Protein AF-0000000082239420 (afdb_homodimer)

Solvent-accessible surface area (backbone atoms only — not comparable to full-atom values): 17327 Å² total; per-residue (Å²): 134,81,78,74,75,67,73,72,78,73,78,58,37,85,68,44,79,86,39,65,66,43,40,52,54,49,52,52,47,51,50,32,26,59,77,47,72,44,52,56,64,84,65,90,82,62,58,52,59,58,80,50,41,54,48,85,70,51,74,72,85,44,94,89,40,53,57,69,58,45,49,51,50,54,52,48,51,46,43,50,50,46,20,69,75,68,69,50,48,61,40,85,72,43,85,72,51,38,27,33,30,72,40,66,36,38,38,34,21,36,34,30,31,29,26,37,64,74,44,96,73,58,55,77,42,55,30,32,36,34,37,35,41,40,90,92,45,76,47,71,81,44,77,43,72,53,73,80,80,124,135,83,76,75,74,66,74,73,78,73,79,58,37,84,66,43,80,86,39,66,66,44,42,52,53,48,51,51,47,50,49,32,27,59,76,48,72,43,50,55,65,85,64,90,81,63,56,50,60,57,81,50,41,53,48,86,70,50,74,70,86,44,95,89,40,53,57,70,57,45,50,50,51,53,52,49,51,46,42,52,50,47,23,68,74,69,69,50,47,60,41,87,70,43,85,72,50,39,28,33,31,70,40,63,36,38,38,34,22,36,34,30,32,29,25,39,64,74,43,96,73,58,54,75,43,55,30,33,36,36,37,34,42,39,90,95,46,74,46,71,80,45,78,42,72,52,75,79,82,124

Organism: NCBI:txid1240361

Radius of gyration: 22.53 Å; Cα contacts (8 Å, |Δi|>4): 496; chains: 2; bounding box: 54×57×60 Å

Nearest PDB structures (foldseek):
  3sva-assembly1_A  TM=5.687E-01  e=3.279E-01  Homo sapiens
  3qrd-assembly3_A-2  TM=4.077E-01  e=9.422E-02  Homo sapiens
  1tij-assembly1_B  TM=3.815E-01  e=1.811E-01  Homo sapiens
  3sva-assembly1_A  TM=5.658E-01  e=3.154E-01  Homo sapiens
  3qrd-assembly3_A-2  TM=4.083E-01  e=8.997E-02  Homo sapiens

Secondary structure (DSSP, 8-state):
-----------PBPP-TTSHHHHHHHHHHHHHHHHTTTS----TT--B--SEEEGGG---S-SSS-HHHHHHHHHHHHHHHHHHHH---EEEEEEEEEEEEEEEEEEEEEEEEEEETTSSS--EEEEEEEEEEETTEEEEEEEEEPP---/-----------PBPP-TTSHHHHHHHHHHHHHHHHTTTS----TT--B--SEEEGGG---S-SSS-HHHHHHHHHHHHHHHHHHHH---EEEEEEEEEEEEEEEEEEEEEEEEEEETTSSS--EEEEEEEEEEETTEEEEEEEEEPP---

pLDDT: mean 88.12, std 14.59, range [26.36, 98.62]

InterPro domains:
  IPR000010 Cystatin domain [cd00042] (61-130)
  IPR006525 Cystatin-related, plant [TIGR01638] (63-135)

Structure (mmCIF, N/CA/C/O backbone):
data_AF-0000000082239420-model_v1
#
loop_
_entity.id
_entity.type
_entity.pdbx_description
1 polymer 'Cystatin-related plant'
#
loop_
_atom_site.group_PDB
_atom_site.id
_atom_site.type_symbol
_atom_site.label_atom_id
_atom_site.label_alt_id
_atom_site.label_comp_id
_atom_site.label_asym_id
_atom_site.label_entity_id
_atom_site.label_seq_id
_atom_site.pdbx_PDB_ins_code
_atom_site.Cartn_x
_atom_site.Cartn_y
_atom_site.Cartn_z
_atom_site.occupancy
_atom_site.B_iso_or_equiv
_atom_site.auth_seq_id
_atom_site.auth_comp_id
_atom_site.auth_asym_id
_atom_site.auth_atom_id
_atom_site.pdbx_PDB_model_num
ATOM 1 N N . PRO A 1 1 ? -6.93 -29.375 -29.344 1 26.36 1 PRO A N 1
ATOM 2 C CA . PRO A 1 1 ? -7.379 -28.078 -28.844 1 26.36 1 PRO A CA 1
ATOM 3 C C . PRO A 1 1 ? -7.656 -28.078 -27.344 1 26.36 1 PRO A C 1
ATOM 5 O O . PRO A 1 1 ? -8.562 -28.766 -26.875 1 26.36 1 PRO A O 1
ATOM 8 N N . ASP A 1 2 ? -6.836 -28.547 -26.391 1 30.27 2 ASP A N 1
ATOM 9 C CA . ASP A 1 2 ? -6.949 -29.047 -25.031 1 30.27 2 ASP A CA 1
ATOM 10 C C . ASP A 1 2 ? -7.539 -27.984 -24.094 1 30.27 2 ASP A C 1
ATOM 12 O O . ASP A 1 2 ? -7.027 -26.859 -24.016 1 30.27 2 ASP A O 1
ATOM 16 N N . SER A 1 3 ? -8.875 -27.922 -23.859 1 31.95 3 SER A N 1
ATOM 17 C CA . SER A 1 3 ? -9.781 -27.094 -23.078 1 31.95 3 SER A CA 1
ATOM 18 C C . SER A 1 3 ? -9.195 -26.781 -21.703 1 31.95 3 SER A C 1
ATOM 20 O O . SER A 1 3 ? -9.07 -27.672 -20.859 1 31.95 3 SER A O 1
ATOM 22 N N . GLU A 1 4 ? -8.172 -26.094 -21.531 1 38.47 4 GLU A N 1
ATOM 23 C CA . GLU A 1 4 ? -7.48 -25.844 -20.266 1 38.47 4 GLU A CA 1
ATOM 24 C C . GLU A 1 4 ? -8.477 -25.547 -19.141 1 38.47 4 GLU A C 1
ATOM 26 O O . GLU A 1 4 ? -9.266 -24.609 -19.25 1 38.47 4 GLU A O 1
ATOM 31 N N . LEU A 1 5 ? -9.062 -26.594 -18.469 1 37.38 5 LEU A N 1
ATOM 32 C CA . LEU A 1 5 ? -10.039 -26.609 -17.375 1 37.38 5 LEU A CA 1
ATOM 33 C C . LEU A 1 5 ? -9.891 -25.391 -16.484 1 37.38 5 LEU A C 1
ATOM 35 O O . LEU A 1 5 ? -8.781 -25.047 -16.078 1 37.38 5 LEU A O 1
ATOM 39 N N . LYS A 1 6 ? -10.531 -24.375 -16.75 1 45.31 6 LYS A N 1
ATOM 40 C CA . LYS A 1 6 ? -10.766 -23.219 -15.891 1 45.31 6 LYS A CA 1
ATOM 41 C C . LYS A 1 6 ? -10.797 -23.625 -14.414 1 45.31 6 LYS A C 1
ATOM 43 O O . LYS A 1 6 ? -11.5 -24.562 -14.047 1 45.31 6 LYS A O 1
ATOM 48 N N . PRO A 1 7 ? -9.781 -23.516 -13.602 1 44.56 7 PRO A N 1
ATOM 49 C CA . PRO A 1 7 ? -9.859 -24.094 -12.25 1 44.56 7 PRO A CA 1
ATOM 50 C C . PRO A 1 7 ? -11.258 -23.969 -11.648 1 44.56 7 PRO A C 1
ATOM 52 O O . PRO A 1 7 ? -11.953 -22.969 -11.891 1 44.56 7 PRO A O 1
ATOM 55 N N . GLU A 1 8 ? -11.992 -24.984 -11.484 1 48.12 8 GLU A N 1
ATOM 56 C CA . GLU A 1 8 ? -13.25 -25.188 -10.781 1 48.12 8 GLU A CA 1
ATOM 57 C C . GLU A 1 8 ? -13.391 -24.219 -9.609 1 48.12 8 GLU A C 1
ATOM 59 O O . GLU A 1 8 ? -12.422 -23.953 -8.898 1 48.12 8 GLU A O 1
ATOM 64 N N . ASN A 1 9 ? -14.234 -23.156 -9.742 1 57.19 9 ASN A N 1
ATOM 65 C CA . ASN A 1 9 ? -14.734 -22.312 -8.664 1 57.19 9 ASN A CA 1
ATOM 66 C C . ASN A 1 9 ? -14.836 -23.078 -7.348 1 57.19 9 ASN A C 1
ATOM 68 O O . ASN A 1 9 ? -15.695 -23.938 -7.199 1 57.19 9 ASN A O 1
ATOM 72 N N . ARG A 1 10 ? -13.734 -23.359 -6.742 1 67.75 10 ARG A N 1
ATOM 73 C CA . ARG A 1 10 ? -13.789 -24 -5.434 1 67.75 10 ARG A CA 1
ATOM 74 C C . ARG A 1 10 ? -14.688 -23.219 -4.48 1 67.75 10 ARG A C 1
ATOM 76 O O . ARG A 1 10 ? -14.625 -21.984 -4.434 1 67.75 10 ARG A O 1
ATOM 83 N N . ILE A 1 11 ? -15.664 -23.828 -4.109 1 78.88 11 ILE A N 1
ATOM 84 C CA . ILE A 1 11 ? -16.531 -23.234 -3.096 1 78.88 11 ILE A CA 1
ATOM 85 C C . ILE A 1 11 ? -15.852 -23.312 -1.729 1 78.88 11 ILE A C 1
ATOM 87 O O . ILE A 1 11 ? -15.656 -24.391 -1.186 1 78.88 11 ILE A O 1
ATOM 91 N N . LEU A 1 12 ? -15.391 -22.203 -1.246 1 87.75 12 LEU A N 1
ATOM 92 C CA . LEU A 1 12 ? -14.734 -22.141 0.056 1 87.75 12 LEU A CA 1
ATOM 93 C C . LEU A 1 12 ? -15.75 -21.844 1.158 1 87.75 12 LEU A C 1
ATOM 95 O O . LEU A 1 12 ? -16.703 -21.094 0.947 1 87.75 12 LEU A O 1
ATOM 99 N N . ARG A 1 13 ? -15.555 -22.438 2.301 1 90.44 13 ARG A N 1
ATOM 100 C CA . ARG A 1 13 ? -16.406 -22.25 3.463 1 90.44 13 ARG A CA 1
ATOM 101 C C . ARG A 1 13 ? -15.898 -21.109 4.34 1 90.44 13 ARG A C 1
ATOM 103 O O . ARG A 1 13 ? -14.695 -20.828 4.367 1 90.44 13 ARG A O 1
ATOM 110 N N . ARG A 1 14 ? -16.875 -20.469 4.961 1 90.12 14 ARG A N 1
ATOM 111 C CA . ARG A 1 14 ? -16.484 -19.5 5.984 1 90.12 14 ARG A CA 1
ATOM 112 C C . ARG A 1 14 ? -15.859 -20.203 7.188 1 90.12 14 ARG A C 1
ATOM 114 O O . ARG A 1 14 ? -16.344 -21.25 7.621 1 90.12 14 ARG A O 1
ATOM 121 N N . GLY A 1 15 ? -14.789 -19.656 7.648 1 86.56 15 GLY A N 1
ATOM 122 C CA . GLY A 1 15 ? -14.086 -20.266 8.766 1 86.56 15 GLY A CA 1
ATOM 123 C C . GLY A 1 15 ? -14.688 -19.922 10.117 1 86.56 15 GLY A C 1
ATOM 124 O O . GLY A 1 15 ? -15.297 -18.859 10.273 1 86.56 15 GLY A O 1
ATOM 125 N N . ASN A 1 16 ? -14.562 -20.906 11 1 89.25 16 ASN A N 1
ATOM 126 C CA . ASN A 1 16 ? -14.883 -20.766 12.422 1 89.25 16 ASN A CA 1
ATOM 127 C C . ASN A 1 16 ? -13.812 -21.422 13.297 1 89.25 16 ASN A C 1
ATOM 129 O O . ASN A 1 16 ? -13.516 -22.609 13.141 1 89.25 16 ASN A O 1
ATOM 133 N N . TRP A 1 17 ? -13.32 -20.547 14.188 1 88.69 17 TRP A N 1
ATOM 134 C CA . TRP A 1 17 ? -12.203 -21.047 14.984 1 88.69 17 TRP A CA 1
ATOM 135 C C . TRP A 1 17 ? -12.641 -22.188 15.891 1 88.69 17 TRP A C 1
ATOM 137 O O . TRP A 1 17 ? -11.812 -22.969 16.375 1 88.69 17 TRP A O 1
ATOM 147 N N . ASP A 1 18 ? -13.922 -22.297 16.109 1 93.06 18 ASP A N 1
ATOM 148 C CA . ASP A 1 18 ? -14.43 -23.422 16.891 1 93.06 18 ASP A CA 1
ATOM 149 C C . ASP A 1 18 ? -14.383 -24.719 16.078 1 93.06 18 ASP A C 1
ATOM 151 O O . ASP A 1 18 ? -14.5 -25.812 16.641 1 93.06 18 ASP A O 1
ATOM 155 N N . ASP A 1 19 ? -14.32 -24.703 14.828 1 93.94 19 ASP A N 1
ATOM 156 C CA . ASP A 1 19 ? -14.133 -25.844 13.93 1 93.94 19 ASP A CA 1
ATOM 157 C C . ASP A 1 19 ? -12.664 -26.25 13.867 1 93.94 19 ASP A C 1
ATOM 159 O O . ASP A 1 19 ? -11.836 -25.516 13.328 1 93.94 19 ASP A O 1
ATOM 163 N N . PRO A 1 20 ? -12.359 -27.453 14.383 1 94.5 20 PRO A N 1
ATOM 164 C CA . PRO A 1 20 ? -10.953 -27.859 14.445 1 94.5 20 PRO A CA 1
ATOM 165 C C . PRO A 1 20 ? -10.305 -27.953 13.062 1 94.5 20 PRO A C 1
ATOM 167 O O . PRO A 1 20 ? -9.102 -27.719 12.93 1 94.5 20 PRO A O 1
ATOM 170 N N . GLU A 1 21 ? -11.047 -28.25 12.109 1 95.44 21 GLU A N 1
ATOM 171 C CA . GLU A 1 21 ? -10.492 -28.359 10.758 1 95.44 21 GLU A CA 1
ATOM 172 C C . GLU A 1 21 ? -10.148 -26.969 10.211 1 95.44 21 GLU A C 1
ATOM 174 O O . GLU A 1 21 ? -9.125 -26.797 9.547 1 95.44 21 GLU A O 1
ATOM 179 N N . TYR A 1 22 ? -10.945 -26.047 10.414 1 94.94 22 TYR A N 1
ATOM 180 C CA . TYR A 1 22 ? -10.617 -24.672 10.023 1 94.94 22 TYR A CA 1
ATOM 181 C C . TYR A 1 22 ? -9.359 -24.188 10.734 1 94.94 22 TYR A C 1
ATOM 183 O O . TYR A 1 22 ? -8.453 -23.641 10.094 1 94.94 22 TYR A O 1
ATOM 191 N N . ALA A 1 23 ? -9.328 -24.438 12 1 93.75 23 ALA A N 1
ATOM 192 C CA . ALA A 1 23 ? -8.18 -24 12.781 1 93.75 23 ALA A CA 1
ATOM 193 C C . ALA A 1 23 ? -6.887 -24.609 12.25 1 93.75 23 ALA A C 1
ATOM 195 O O . ALA A 1 23 ? -5.871 -23.922 12.117 1 93.75 23 ALA A O 1
ATOM 196 N N . ARG A 1 24 ? -6.977 -25.828 11.984 1 96.19 24 ARG A N 1
ATOM 197 C CA . ARG A 1 24 ? -5.812 -26.547 11.477 1 96.19 24 ARG A CA 1
ATOM 198 C C . ARG A 1 24 ? -5.359 -25.969 10.141 1 96.19 24 ARG A C 1
ATOM 200 O O . ARG A 1 24 ? -4.176 -25.672 9.953 1 96.19 24 ARG A O 1
ATOM 207 N N . GLN A 1 25 ? -6.254 -25.812 9.156 1 95.62 25 GLN A N 1
ATOM 208 C CA . GLN A 1 25 ? -5.91 -25.297 7.84 1 95.62 25 GLN A CA 1
ATOM 209 C C . GLN A 1 25 ? -5.414 -23.859 7.93 1 95.62 25 GLN A C 1
ATOM 211 O O . GLN A 1 25 ? -4.492 -23.469 7.211 1 95.62 25 GLN A O 1
ATOM 216 N N . ARG A 1 26 ? -5.984 -23.125 8.789 1 94.06 26 ARG A N 1
ATOM 217 C CA . ARG A 1 26 ? -5.594 -21.734 8.977 1 94.06 26 ARG A CA 1
ATOM 218 C C . ARG A 1 26 ? -4.164 -21.625 9.5 1 94.06 26 ARG A C 1
ATOM 220 O O . ARG A 1 26 ? -3.387 -20.797 9.031 1 94.06 26 ARG A O 1
ATOM 227 N N . MET A 1 27 ? -3.861 -22.469 10.414 1 93.5 27 MET A N 1
ATOM 228 C CA . MET A 1 27 ? -2.504 -22.469 10.953 1 93.5 27 MET A CA 1
ATOM 229 C C . MET A 1 27 ? -1.489 -22.812 9.867 1 93.5 27 MET A C 1
ATOM 231 O O . MET A 1 27 ? -0.43 -22.188 9.781 1 93.5 27 MET A O 1
ATOM 235 N N . ILE A 1 28 ? -1.793 -23.75 9.094 1 95.81 28 ILE A N 1
ATOM 236 C CA . ILE A 1 28 ? -0.917 -24.156 8 1 95.81 28 ILE A CA 1
ATOM 237 C C . ILE A 1 28 ? -0.753 -23 7.016 1 95.81 28 ILE A C 1
ATOM 239 O O . ILE A 1 28 ? 0.366 -22.672 6.613 1 95.81 28 ILE A O 1
ATOM 243 N N . PHE A 1 29 ? -1.854 -22.422 6.691 1 95.25 29 PHE A N 1
ATOM 244 C CA . PHE A 1 29 ? -1.829 -21.266 5.809 1 95.25 29 PHE A CA 1
ATOM 245 C C . PHE A 1 29 ? -0.935 -20.172 6.379 1 95.25 29 PHE A C 1
ATOM 247 O O . PHE A 1 29 ? -0.064 -19.641 5.68 1 95.25 29 PHE A O 1
ATOM 254 N N . GLU A 1 30 ? -1.178 -19.859 7.625 1 90.12 30 GLU A N 1
ATOM 255 C CA . GLU A 1 30 ? -0.438 -18.766 8.242 1 90.12 30 GLU A CA 1
ATOM 256 C C . GLU A 1 30 ? 1.06 -19.062 8.273 1 90.12 30 GLU A C 1
ATOM 258 O O . GLU A 1 30 ? 1.875 -18.172 8.016 1 90.12 30 GLU A O 1
ATOM 263 N N . GLU A 1 31 ? 1.385 -20.219 8.516 1 92.31 31 GLU A N 1
ATOM 264 C CA . GLU A 1 31 ? 2.793 -20.609 8.547 1 92.31 31 GLU A CA 1
ATOM 265 C C . GLU A 1 31 ? 3.424 -20.5 7.164 1 92.31 31 GLU A C 1
ATOM 267 O O . GLU A 1 31 ? 4.5 -19.906 7.012 1 92.31 31 GLU A O 1
ATOM 272 N N . GLN A 1 32 ? 2.775 -21.062 6.176 1 94.56 32 GLN A N 1
ATOM 273 C CA . GLN A 1 32 ? 3.291 -21.016 4.812 1 94.56 32 GLN A CA 1
ATOM 274 C C . GLN A 1 32 ? 3.398 -19.562 4.324 1 94.56 32 GLN A C 1
ATOM 276 O O . GLN A 1 32 ? 4.41 -19.188 3.734 1 94.56 32 GLN A O 1
ATOM 281 N N . PHE A 1 33 ? 2.379 -18.828 4.586 1 92.31 33 PHE A N 1
ATOM 282 C CA . PHE A 1 33 ? 2.322 -17.438 4.141 1 92.31 33 PHE A CA 1
ATOM 283 C C . PHE A 1 33 ? 3.428 -16.625 4.789 1 92.31 33 PHE A C 1
ATOM 285 O O . PHE A 1 33 ? 4.145 -15.883 4.109 1 92.31 33 PHE A O 1
ATOM 292 N N . LYS A 1 34 ? 3.574 -16.781 6.062 1 84.5 34 LYS A N 1
ATOM 293 C CA . LYS A 1 34 ? 4.594 -16.047 6.809 1 84.5 34 LYS A CA 1
ATOM 294 C C . LYS A 1 34 ? 5.996 -16.469 6.383 1 84.5 34 LYS A C 1
ATOM 296 O O . LYS A 1 34 ? 6.832 -15.617 6.062 1 84.5 34 LYS A O 1
ATOM 301 N N . ASN A 1 35 ? 6.273 -17.703 6.277 1 89.69 35 ASN A N 1
ATOM 302 C CA . ASN A 1 35 ? 7.609 -18.219 5.996 1 89.69 35 ASN A CA 1
ATOM 303 C C . ASN A 1 35 ? 8.055 -17.859 4.578 1 89.69 35 ASN A C 1
ATOM 305 O O . ASN A 1 35 ? 9.25 -17.672 4.324 1 89.69 35 ASN A O 1
ATOM 309 N N . SER A 1 36 ? 7.105 -17.734 3.713 1 91.62 36 SER A N 1
ATOM 310 C CA . SER A 1 36 ? 7.449 -17.438 2.326 1 91.62 36 SER A CA 1
ATOM 311 C C . SER A 1 36 ? 7.293 -15.953 2.029 1 91.62 36 SER A C 1
ATOM 313 O O . SER A 1 36 ? 7.438 -15.523 0.881 1 91.62 36 SER A O 1
ATOM 315 N N . GLU A 1 37 ? 6.871 -15.242 3.033 1 87.81 37 GLU A N 1
ATOM 316 C CA . GLU A 1 37 ? 6.602 -13.812 2.904 1 87.81 37 GLU A CA 1
ATOM 317 C C . GLU A 1 37 ? 5.484 -13.547 1.897 1 87.81 37 GLU A C 1
ATOM 319 O O . GLU A 1 37 ? 5.539 -12.578 1.138 1 87.81 37 GLU A O 1
ATOM 324 N N . GLY A 1 38 ? 4.559 -14.523 1.833 1 92.88 38 GLY A N 1
ATOM 325 C CA . GLY A 1 38 ? 3.316 -14.336 1.101 1 92.88 38 GLY A CA 1
ATOM 326 C C . GLY A 1 38 ? 3.254 -15.133 -0.186 1 92.88 38 GLY A C 1
ATOM 327 O O . GLY A 1 38 ? 2.186 -15.273 -0.784 1 92.88 38 GLY A O 1
ATOM 328 N N . TYR A 1 39 ? 4.344 -15.805 -0.578 1 96.12 39 TYR A N 1
ATOM 329 C CA . TYR A 1 39 ? 4.438 -16.25 -1.962 1 96.12 39 TYR A CA 1
ATOM 330 C C . TYR A 1 39 ? 4.039 -17.719 -2.09 1 96.12 39 TYR A C 1
ATOM 332 O O . TYR A 1 39 ? 3.348 -18.094 -3.037 1 96.12 39 TYR A O 1
ATOM 340 N N . ASP A 1 40 ? 4.547 -18.516 -1.182 1 94.81 40 ASP A N 1
ATOM 341 C CA . ASP A 1 40 ? 4.43 -19.969 -1.395 1 94.81 40 ASP A CA 1
ATOM 342 C C . ASP A 1 40 ? 3.389 -20.578 -0.459 1 94.81 40 ASP A C 1
ATOM 344 O O . ASP A 1 40 ? 3.709 -20.953 0.667 1 94.81 40 ASP A O 1
ATOM 348 N N . VAL A 1 41 ? 2.176 -20.688 -0.921 1 94.75 41 VAL A N 1
ATOM 349 C CA . VAL A 1 41 ? 1.067 -21.328 -0.215 1 94.75 41 VAL A CA 1
ATOM 350 C C . VAL A 1 41 ? 0.566 -22.531 -1.011 1 94.75 41 VAL A C 1
ATOM 352 O O . VAL A 1 41 ? 0.372 -22.438 -2.225 1 94.75 41 VAL A O 1
ATOM 355 N N . ASP A 1 42 ? 0.46 -23.594 -0.379 1 95.56 42 ASP A N 1
ATOM 356 C CA . ASP A 1 42 ? -0.161 -24.766 -0.988 1 95.56 42 ASP A CA 1
ATOM 357 C C . ASP A 1 42 ? -1.683 -24.703 -0.872 1 95.56 42 ASP A C 1
ATOM 359 O O . ASP A 1 42 ? -2.238 -24.938 0.204 1 95.56 42 ASP A O 1
ATOM 363 N N . TRP A 1 43 ? -2.328 -24.516 -1.955 1 94.44 43 TRP A N 1
ATOM 364 C CA . TRP A 1 43 ? -3.77 -24.281 -1.961 1 94.44 43 TRP A CA 1
ATOM 365 C C . TRP A 1 43 ? -4.523 -25.578 -2.215 1 94.44 43 TRP A C 1
ATOM 367 O O . TRP A 1 43 ? -5.758 -25.609 -2.217 1 94.44 43 TRP A O 1
ATOM 377 N N . SER A 1 44 ? -3.869 -26.656 -2.445 1 92.12 44 SER A N 1
ATOM 378 C CA . SER A 1 44 ? -4.48 -27.891 -2.916 1 92.12 44 SER A CA 1
ATOM 379 C C . SER A 1 44 ? -5.461 -28.453 -1.889 1 92.12 44 SER A C 1
ATOM 381 O O . SER A 1 44 ? -6.422 -29.125 -2.248 1 92.12 44 SER A O 1
ATOM 383 N N . ASN A 1 45 ? -5.309 -28.109 -0.569 1 88.06 45 ASN A N 1
ATOM 384 C CA . ASN A 1 45 ? -6.168 -28.703 0.448 1 88.06 45 ASN A CA 1
ATOM 385 C C . ASN A 1 45 ? -6.895 -27.641 1.264 1 88.06 45 ASN A C 1
ATOM 387 O O . ASN A 1 45 ? -7.23 -27.859 2.428 1 88.06 45 ASN A O 1
ATOM 391 N N . VAL A 1 46 ? -7.078 -26.547 0.679 1 91.75 46 VAL A N 1
ATOM 392 C CA . VAL A 1 46 ? -7.75 -25.469 1.398 1 91.75 46 VAL A CA 1
ATOM 393 C C . VAL A 1 46 ? -9.25 -25.531 1.141 1 91.75 46 VAL A C 1
ATOM 395 O O . VAL A 1 46 ? -9.695 -25.516 -0.012 1 91.75 46 VAL A O 1
ATOM 398 N N . ASP A 1 47 ? -10.023 -25.609 2.154 1 92.31 47 ASP A N 1
ATOM 399 C CA . ASP A 1 47 ? -11.477 -25.719 2.039 1 92.31 47 ASP A CA 1
ATOM 400 C C . ASP A 1 47 ? -12.172 -24.469 2.555 1 92.31 47 ASP A C 1
ATOM 402 O O . ASP A 1 47 ? -13.398 -24.344 2.475 1 92.31 47 ASP A O 1
ATOM 406 N N . TYR A 1 48 ? -11.352 -23.5 3.07 1 92.25 48 TYR A N 1
ATOM 407 C CA . TYR A 1 48 ? -11.922 -22.344 3.748 1 92.25 48 TYR A CA 1
ATOM 408 C C . TYR A 1 48 ? -11.391 -21.047 3.158 1 92.25 48 TYR A C 1
ATOM 410 O O . TYR A 1 48 ? -10.352 -21.031 2.496 1 92.25 48 TYR A O 1
ATOM 418 N N . ASN A 1 49 ? -12.18 -20.047 3.432 1 89.56 49 ASN A N 1
ATOM 419 C CA . ASN A 1 49 ? -11.695 -18.703 3.125 1 89.56 49 ASN A CA 1
ATOM 420 C C . ASN A 1 49 ? -10.617 -18.25 4.109 1 89.56 49 ASN A C 1
ATOM 422 O O . ASN A 1 49 ? -10.75 -18.453 5.316 1 89.56 49 ASN A O 1
ATOM 426 N N . PHE A 1 50 ? -9.578 -17.719 3.553 1 90.5 50 PHE A N 1
ATOM 427 C CA . PHE A 1 50 ? -8.484 -17.156 4.332 1 90.5 50 PHE A CA 1
ATOM 428 C C . PHE A 1 50 ? -8.25 -15.695 3.953 1 90.5 50 PHE A C 1
ATOM 430 O O . PHE A 1 50 ? -8.883 -15.18 3.029 1 90.5 50 PHE A O 1
ATOM 437 N N . PRO A 1 51 ? -7.453 -14.945 4.719 1 84 51 PRO A N 1
ATOM 438 C CA . PRO A 1 51 ? -7.219 -13.531 4.422 1 84 51 PRO A CA 1
ATOM 439 C C . PRO A 1 51 ? -6.648 -13.305 3.023 1 84 51 PRO A C 1
ATOM 441 O O . PRO A 1 51 ? -6.938 -12.289 2.395 1 84 51 PRO A O 1
ATOM 444 N N . ALA A 1 52 ? -5.902 -14.281 2.615 1 90.5 52 ALA A N 1
ATOM 445 C CA . ALA A 1 52 ? -5.422 -14.242 1.236 1 90.5 52 ALA A CA 1
ATOM 446 C C . ALA A 1 52 ? -6.113 -15.305 0.389 1 90.5 52 ALA A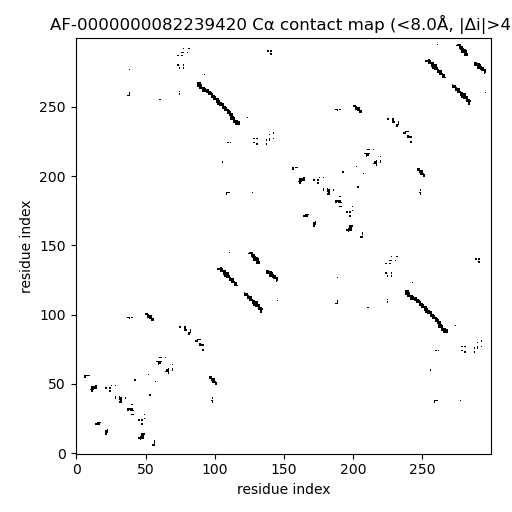 C 1
ATOM 448 O O . ALA A 1 52 ? -6.633 -16.297 0.92 1 90.5 52 ALA A O 1
ATOM 449 N N . VAL A 1 53 ? -6.129 -15.008 -0.937 1 91.31 53 VAL A N 1
ATOM 450 C CA . VAL A 1 53 ? -6.746 -15.961 -1.854 1 91.31 53 VAL A CA 1
ATOM 451 C C . VAL A 1 53 ? -5.781 -16.281 -2.994 1 91.31 53 VAL A C 1
ATOM 453 O O . VAL A 1 53 ? -4.879 -15.492 -3.293 1 91.31 53 VAL A O 1
ATOM 456 N N . ASN A 1 54 ? -6.012 -17.5 -3.473 1 94.06 54 ASN A N 1
ATOM 457 C CA . ASN A 1 54 ? -5.34 -17.844 -4.723 1 94.06 54 ASN A CA 1
ATOM 458 C C . ASN A 1 54 ? -5.848 -17 -5.883 1 94.06 54 ASN A C 1
ATOM 460 O O . ASN A 1 54 ? -7.047 -16.969 -6.156 1 94.06 54 ASN A O 1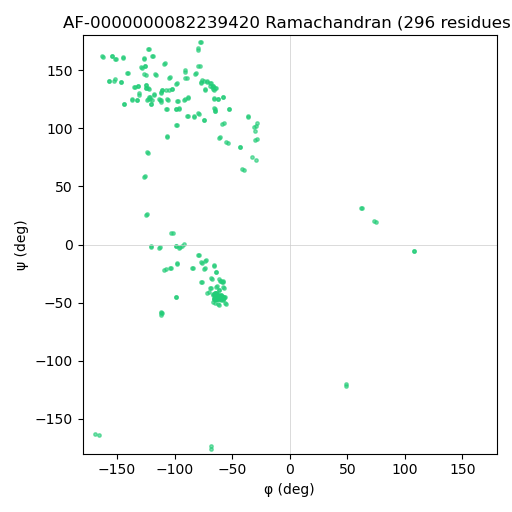
ATOM 464 N N . PHE A 1 55 ? -4.945 -16.375 -6.52 1 94.75 55 PHE A N 1
ATOM 465 C CA . PHE A 1 55 ? -5.305 -15.484 -7.617 1 94.75 55 PHE A CA 1
ATOM 466 C C . PHE A 1 55 ? -6.098 -16.234 -8.68 1 94.75 55 PHE A C 1
ATOM 468 O O . PHE A 1 55 ? -7.055 -15.695 -9.242 1 94.75 55 PHE A O 1
ATOM 475 N N . ASP A 1 56 ? -5.75 -17.391 -8.898 1 92.62 56 ASP A N 1
ATOM 476 C CA . ASP A 1 56 ? -6.324 -18.156 -10 1 92.62 56 ASP A CA 1
ATOM 477 C C . ASP A 1 56 ? -7.762 -18.562 -9.688 1 92.62 56 ASP A C 1
ATOM 479 O O . ASP A 1 56 ? -8.5 -18.984 -10.586 1 92.62 56 ASP A O 1
ATOM 483 N N . TRP A 1 57 ? -8.102 -18.391 -8.391 1 84 57 TRP A N 1
ATOM 484 C CA . TRP A 1 57 ? -9.461 -18.75 -7.988 1 84 57 TRP A CA 1
ATOM 485 C C . TRP A 1 57 ? -10.359 -17.531 -7.941 1 84 57 TRP A C 1
ATOM 487 O O . TRP A 1 57 ? -11.586 -17.656 -7.82 1 84 57 TRP A O 1
ATOM 497 N N . GLY A 1 58 ? -9.688 -16.406 -7.926 1 77.75 58 GLY A N 1
ATOM 498 C CA . GLY A 1 58 ? -10.43 -15.188 -7.609 1 77.75 58 GLY A CA 1
ATOM 499 C C . GLY A 1 58 ? -11.242 -14.664 -8.781 1 77.75 58 GLY A C 1
ATOM 500 O O . GLY A 1 58 ? -10.898 -14.906 -9.938 1 77.75 58 GLY A O 1
ATOM 501 N N . ASN A 1 59 ? -12.312 -13.953 -8.352 1 81 59 ASN A N 1
ATOM 502 C CA . ASN A 1 59 ? -13.016 -13.117 -9.32 1 81 59 ASN A CA 1
ATOM 503 C C . ASN A 1 59 ? -12.172 -11.93 -9.766 1 81 59 ASN A C 1
ATOM 505 O O . ASN A 1 59 ? -11 -11.828 -9.398 1 81 59 ASN A O 1
ATOM 509 N N . ASP A 1 60 ? -12.797 -11.062 -10.531 1 86.75 60 ASP A N 1
ATOM 510 C CA . ASP A 1 60 ? -12.07 -9.914 -11.07 1 86.75 60 ASP A CA 1
ATOM 511 C C . ASP A 1 60 ? -11.562 -9.008 -9.953 1 86.75 60 ASP A C 1
ATOM 513 O O . ASP A 1 60 ? -12.336 -8.594 -9.086 1 86.75 60 ASP A O 1
ATOM 517 N N . PHE A 1 61 ? -10.273 -8.82 -10.062 1 89.88 61 PHE A N 1
ATOM 518 C CA . PHE A 1 61 ? -9.617 -7.973 -9.07 1 89.88 61 PHE A CA 1
ATOM 519 C C . PHE A 1 61 ? -9.539 -6.531 -9.555 1 89.88 61 PHE A C 1
ATOM 521 O O . PHE A 1 61 ? -9 -5.668 -8.859 1 89.88 61 PHE A O 1
ATOM 528 N N . ASP A 1 62 ? -10.047 -6.348 -10.75 1 87.81 62 ASP A N 1
ATOM 529 C CA . ASP A 1 62 ? -10.078 -5.016 -11.344 1 87.81 62 ASP A CA 1
ATOM 530 C C . ASP A 1 62 ? -11.383 -4.781 -12.102 1 87.81 62 ASP A C 1
ATOM 532 O O . ASP A 1 62 ? -11.922 -5.707 -12.711 1 87.81 62 ASP A O 1
ATOM 536 N N . ASP A 1 63 ? -11.844 -3.562 -12.117 1 86.38 63 ASP A N 1
ATOM 537 C CA . ASP A 1 63 ? -13.125 -3.256 -12.75 1 86.38 63 ASP A CA 1
ATOM 538 C C . ASP A 1 63 ? -12.961 -3.045 -14.25 1 86.38 63 ASP A C 1
ATOM 540 O O . ASP A 1 63 ? -13.938 -3.09 -15 1 86.38 63 ASP A O 1
ATOM 544 N N . GLN A 1 64 ? -11.766 -2.766 -14.688 1 90 64 GLN A N 1
ATOM 545 C CA . GLN A 1 64 ? -11.539 -2.404 -16.078 1 90 64 GLN A CA 1
ATOM 546 C C . GLN A 1 64 ? -10.812 -3.52 -16.828 1 90 64 GLN A C 1
ATOM 548 O O . GLN A 1 64 ? -10.781 -3.527 -18.062 1 90 64 GLN A O 1
ATOM 553 N N . MET A 1 65 ? -10.094 -4.43 -16.094 1 91.75 65 MET A N 1
ATOM 554 C CA . MET A 1 65 ? -9.289 -5.488 -16.688 1 91.75 65 MET A CA 1
ATOM 555 C C . MET A 1 65 ? -9.695 -6.855 -16.156 1 91.75 65 MET A C 1
ATOM 557 O O . MET A 1 65 ? -10.055 -6.984 -14.977 1 91.75 65 MET A O 1
ATOM 561 N N . ASN A 1 66 ? -9.586 -7.785 -17.047 1 92.69 66 ASN A N 1
ATOM 562 C CA . ASN A 1 66 ? -9.695 -9.141 -16.516 1 92.69 66 ASN A CA 1
ATOM 563 C C . ASN A 1 66 ? -8.414 -9.578 -15.812 1 92.69 66 ASN A C 1
ATOM 565 O O . ASN A 1 66 ? -7.395 -8.891 -15.891 1 92.69 66 ASN A O 1
ATOM 569 N N . ASN A 1 67 ? -8.422 -10.695 -15.219 1 93.94 67 ASN A N 1
ATOM 570 C CA . ASN A 1 67 ? -7.328 -11.117 -14.352 1 93.94 67 ASN A CA 1
ATOM 571 C C . ASN A 1 67 ? -6.059 -11.398 -15.156 1 93.94 67 ASN A C 1
ATOM 573 O O . ASN A 1 67 ? -4.949 -11.125 -14.688 1 93.94 67 ASN A O 1
ATOM 577 N N . ASN A 1 68 ? -6.234 -11.953 -16.312 1 94.94 68 ASN A N 1
ATOM 578 C CA . ASN A 1 68 ? -5.059 -12.211 -17.141 1 94.94 68 ASN A CA 1
ATOM 579 C C . ASN A 1 68 ? -4.363 -10.906 -17.531 1 94.94 68 ASN A C 1
ATOM 581 O O . ASN A 1 68 ? -3.137 -10.805 -17.453 1 94.94 68 ASN A O 1
ATOM 585 N N . GLU A 1 69 ? -5.141 -9.969 -17.922 1 95.56 69 GLU A N 1
ATOM 586 C CA . GLU A 1 69 ? -4.613 -8.656 -18.281 1 95.56 69 GLU A CA 1
ATOM 587 C C . GLU A 1 69 ? -3.965 -7.961 -17.094 1 95.56 69 GLU A C 1
ATOM 589 O O . GLU A 1 69 ? -2.883 -7.383 -17.219 1 95.56 69 GLU A O 1
ATOM 594 N N . LEU A 1 70 ? -4.664 -8.062 -16.016 1 95.88 70 LEU A N 1
ATOM 595 C CA . LEU A 1 70 ? -4.168 -7.434 -14.797 1 95.88 70 LEU A CA 1
ATOM 596 C C . LEU A 1 70 ? -2.824 -8.031 -14.383 1 95.88 70 LEU A C 1
ATOM 598 O O . LEU A 1 70 ? -1.876 -7.297 -14.094 1 95.88 70 LEU A O 1
ATOM 602 N N . MET A 1 71 ? -2.748 -9.32 -14.43 1 97.5 71 MET A N 1
ATOM 603 C CA . MET A 1 71 ? -1.522 -9.984 -14 1 97.5 71 MET A CA 1
ATOM 604 C C . MET A 1 71 ? -0.358 -9.617 -14.914 1 97.5 71 MET A C 1
ATOM 606 O O . MET A 1 71 ? 0.744 -9.336 -14.445 1 97.5 71 MET A O 1
ATOM 610 N N . LYS A 1 72 ? -0.629 -9.641 -16.141 1 97.38 72 LYS A N 1
ATOM 611 C CA . LYS A 1 72 ? 0.42 -9.25 -17.078 1 97.38 72 LYS A CA 1
ATOM 612 C C . LYS A 1 72 ? 0.903 -7.828 -16.797 1 97.38 72 LYS A C 1
ATOM 614 O O . LYS A 1 72 ? 2.107 -7.57 -16.781 1 97.38 72 LYS A O 1
ATOM 619 N N . LEU A 1 73 ? -0.028 -6.938 -16.609 1 97.31 73 LEU A N 1
ATOM 620 C CA . LEU A 1 73 ? 0.306 -5.547 -16.312 1 97.31 73 LEU A CA 1
ATOM 621 C C . LEU A 1 73 ? 1.171 -5.453 -15.062 1 97.31 73 LEU A C 1
ATOM 623 O O . LEU A 1 73 ? 2.18 -4.746 -15.047 1 97.31 73 LEU A O 1
ATOM 627 N N . LEU A 1 74 ? 0.772 -6.133 -14.031 1 97.81 74 LEU A N 1
ATOM 628 C CA . LEU A 1 74 ? 1.486 -6.066 -12.758 1 97.81 74 LEU A CA 1
ATOM 629 C C . LEU A 1 74 ? 2.904 -6.613 -12.898 1 97.81 74 LEU A C 1
ATOM 631 O O . LEU A 1 74 ? 3.859 -6.004 -12.414 1 97.81 74 LEU A O 1
ATOM 635 N N . ILE A 1 75 ? 3.064 -7.719 -13.562 1 98.62 75 ILE A N 1
ATOM 636 C CA . ILE A 1 75 ? 4.379 -8.32 -13.758 1 98.62 75 ILE A CA 1
ATOM 637 C C . ILE A 1 75 ? 5.258 -7.391 -14.586 1 98.62 75 ILE A C 1
ATOM 639 O O . ILE A 1 75 ? 6.414 -7.137 -14.234 1 98.62 75 ILE A O 1
ATOM 643 N N . GLU A 1 76 ? 4.723 -6.906 -15.625 1 98.44 76 GLU A N 1
ATOM 644 C CA . GLU A 1 76 ? 5.508 -6.035 -16.5 1 98.44 76 GLU A CA 1
ATOM 645 C C . GLU A 1 76 ? 5.914 -4.758 -15.766 1 98.44 76 GLU A C 1
ATOM 647 O O . GLU A 1 76 ? 7.027 -4.262 -15.953 1 98.44 76 GLU A O 1
ATOM 652 N N . THR A 1 77 ? 5.016 -4.211 -15.023 1 97.25 77 THR A N 1
ATOM 653 C CA . THR A 1 77 ? 5.355 -3.027 -14.242 1 97.25 77 THR A CA 1
ATOM 654 C C . THR A 1 77 ? 6.527 -3.316 -13.305 1 97.25 77 THR A C 1
ATOM 656 O O . THR A 1 77 ? 7.453 -2.512 -13.195 1 97.25 77 THR A O 1
ATOM 659 N N . ALA A 1 78 ? 6.438 -4.434 -12.656 1 97 78 ALA A N 1
ATOM 660 C CA . ALA A 1 78 ? 7.512 -4.816 -11.742 1 97 78 ALA A CA 1
ATOM 661 C C . ALA A 1 78 ? 8.836 -4.977 -12.492 1 97 78 ALA A C 1
ATOM 663 O O . ALA A 1 78 ? 9.875 -4.508 -12.031 1 97 78 ALA A O 1
ATOM 664 N N . ILE A 1 79 ? 8.805 -5.59 -13.602 1 98.38 79 ILE A N 1
ATOM 665 C CA . ILE A 1 79 ? 10.008 -5.828 -14.391 1 98.38 79 ILE A CA 1
ATOM 666 C C . ILE A 1 79 ? 10.578 -4.496 -14.883 1 98.38 79 ILE A C 1
ATOM 668 O O . ILE A 1 79 ? 11.781 -4.262 -14.805 1 98.38 79 ILE A O 1
ATOM 672 N N . ASP A 1 80 ? 9.711 -3.656 -15.406 1 97.5 80 ASP A N 1
ATOM 673 C CA . ASP A 1 80 ? 10.148 -2.355 -15.906 1 97.5 80 ASP A CA 1
ATOM 674 C C . ASP A 1 80 ? 10.859 -1.559 -14.812 1 97.5 80 ASP A C 1
ATOM 676 O O . ASP A 1 80 ? 11.914 -0.961 -15.062 1 97.5 80 ASP A O 1
ATOM 680 N N . GLU A 1 81 ? 10.297 -1.557 -13.672 1 91.75 81 GLU A N 1
ATOM 681 C CA . GLU A 1 81 ? 10.906 -0.816 -12.578 1 91.75 81 GLU A CA 1
ATOM 682 C C . GLU A 1 81 ? 12.258 -1.407 -12.203 1 91.75 81 GLU A C 1
ATOM 684 O O . GLU A 1 81 ? 13.211 -0.67 -11.938 1 91.75 81 GLU A O 1
ATOM 689 N N . GLU A 1 82 ? 12.336 -2.656 -12.172 1 93.81 82 GLU A N 1
ATOM 690 C CA . GLU A 1 82 ? 13.609 -3.32 -11.891 1 93.81 82 GLU A CA 1
ATOM 691 C C . GLU A 1 82 ? 14.656 -2.965 -12.938 1 93.81 82 GLU A C 1
ATOM 693 O O . GLU A 1 82 ? 15.797 -2.641 -12.594 1 93.81 82 GLU A O 1
ATOM 698 N N . ASN A 1 83 ? 14.219 -3.051 -14.148 1 97.06 83 ASN A N 1
ATOM 699 C CA . ASN A 1 83 ? 15.125 -2.727 -15.242 1 97.06 83 ASN A CA 1
ATOM 700 C C . ASN A 1 83 ? 15.625 -1.289 -15.148 1 97.06 83 ASN A C 1
ATOM 702 O O . ASN A 1 83 ? 16.812 -1.023 -15.367 1 97.06 83 ASN A O 1
ATOM 706 N N . GLU A 1 84 ? 14.773 -0.426 -14.867 1 93 84 GLU A N 1
ATOM 707 C CA . GLU A 1 84 ? 15.125 0.984 -14.758 1 93 84 GLU A CA 1
ATOM 708 C C . GLU A 1 84 ? 16.047 1.229 -13.57 1 93 84 GLU A C 1
ATOM 710 O O . GLU A 1 84 ? 17.047 1.945 -13.688 1 93 84 GLU A O 1
ATOM 715 N N . GLU A 1 85 ? 15.75 0.613 -12.484 1 85.25 85 GLU A N 1
ATOM 716 C CA . GLU A 1 85 ? 16.469 0.89 -11.242 1 85.25 85 GLU A CA 1
ATOM 717 C C . GLU A 1 85 ? 17.828 0.212 -11.234 1 85.25 85 GLU A C 1
ATOM 719 O O . GLU A 1 85 ? 18.797 0.761 -10.703 1 85.25 85 GLU A O 1
ATOM 724 N N . ASN A 1 86 ? 17.969 -0.918 -11.844 1 92.25 86 ASN A N 1
ATOM 725 C CA . ASN A 1 86 ? 19.188 -1.707 -11.648 1 92.25 86 ASN A CA 1
ATOM 726 C C . ASN A 1 86 ? 19.922 -1.932 -12.961 1 92.25 86 ASN A C 1
ATOM 728 O O . ASN A 1 86 ? 20.953 -2.617 -12.992 1 92.25 86 ASN A O 1
ATOM 732 N N . GLY A 1 87 ? 19.359 -1.434 -13.977 1 92.88 87 GLY A N 1
ATOM 733 C CA . GLY A 1 87 ? 20.031 -1.513 -15.258 1 92.88 87 GLY A CA 1
ATOM 734 C C . GLY A 1 87 ? 20.016 -2.904 -15.859 1 92.88 87 GLY A C 1
ATOM 735 O O . GLY A 1 87 ? 20.891 -3.266 -16.641 1 92.88 87 GLY A O 1
ATOM 736 N N . THR A 1 88 ? 19.125 -3.701 -15.414 1 94.31 88 THR A N 1
ATOM 737 C CA . THR A 1 88 ? 18.922 -5.02 -16 1 94.31 88 THR A CA 1
ATOM 738 C C . THR A 1 88 ? 18.094 -4.922 -17.281 1 94.31 88 THR A C 1
ATOM 740 O O . THR A 1 88 ? 17.594 -3.844 -17.625 1 94.31 88 THR A O 1
ATOM 743 N N . ARG A 1 89 ? 18.047 -5.98 -18.047 1 97.62 89 ARG A N 1
ATOM 744 C CA . ARG A 1 89 ? 17.172 -6.098 -19.203 1 97.62 89 ARG A CA 1
ATOM 745 C C . ARG A 1 89 ? 16.312 -7.359 -19.125 1 97.62 89 ARG A C 1
ATOM 747 O O . ARG A 1 89 ? 16.391 -8.227 -19.984 1 97.62 89 ARG A O 1
ATOM 754 N N . LEU A 1 90 ? 15.531 -7.477 -18.078 1 98.5 90 LEU A N 1
ATOM 755 C CA . LEU A 1 90 ? 14.672 -8.625 -17.828 1 98.5 90 LEU A CA 1
ATOM 756 C C . LEU A 1 90 ? 13.484 -8.641 -18.781 1 98.5 90 LEU A C 1
ATOM 758 O O . LEU A 1 90 ? 12.891 -7.594 -19.062 1 98.5 90 LEU A O 1
ATOM 762 N N . GLU A 1 91 ? 13.148 -9.836 -19.234 1 98.31 91 GLU A N 1
ATOM 763 C CA . GLU A 1 91 ? 11.953 -10.07 -20.047 1 98.31 91 GLU A CA 1
ATOM 764 C C . GLU A 1 91 ? 11.078 -11.148 -19.422 1 98.31 91 GLU A C 1
ATOM 766 O O . GLU A 1 91 ? 11.57 -12.195 -19 1 98.31 91 GLU A O 1
ATOM 771 N N . PHE A 1 92 ? 9.812 -10.859 -19.453 1 98.62 92 PHE A N 1
ATOM 772 C CA . PHE A 1 92 ? 8.836 -11.789 -18.906 1 98.62 92 PHE A CA 1
ATOM 773 C C . PHE A 1 92 ? 8.781 -13.07 -19.719 1 98.62 92 PHE A C 1
ATOM 775 O O . PHE A 1 92 ? 8.719 -13.031 -20.953 1 98.62 92 PHE A O 1
ATOM 782 N N . VAL A 1 93 ? 8.781 -14.164 -19.016 1 98.38 93 VAL A N 1
ATOM 783 C CA . VAL A 1 93 ? 8.703 -15.461 -19.688 1 98.38 93 VAL A CA 1
ATOM 784 C C . VAL A 1 93 ? 7.363 -16.125 -19.391 1 98.38 93 VAL A C 1
ATOM 786 O O . VAL A 1 93 ? 6.59 -16.422 -20.297 1 98.38 93 VAL A O 1
ATOM 789 N N . LYS A 1 94 ? 7.105 -16.328 -18.031 1 98.12 94 LYS A N 1
ATOM 790 C CA . LYS A 1 94 ? 5.918 -17.109 -17.688 1 98.12 94 LYS A CA 1
ATOM 791 C C . LYS A 1 94 ? 5.445 -16.797 -16.266 1 98.12 94 LYS A C 1
ATOM 793 O O . LYS A 1 94 ? 6.262 -16.672 -15.344 1 98.12 94 LYS A O 1
ATOM 798 N N . TYR A 1 95 ? 4.062 -16.734 -16.156 1 98.44 95 TYR A N 1
ATOM 799 C CA . TYR A 1 95 ? 3.422 -16.641 -14.852 1 98.44 95 TYR A CA 1
ATOM 800 C C . TYR A 1 95 ? 3.414 -17.984 -14.156 1 98.44 95 TYR A C 1
ATOM 802 O O . TYR A 1 95 ? 3.195 -19.016 -14.789 1 98.44 95 TYR A O 1
ATOM 810 N N . VAL A 1 96 ? 3.664 -18.031 -12.844 1 97.69 96 VAL A N 1
ATOM 811 C CA . VAL A 1 96 ? 3.641 -19.266 -12.078 1 97.69 96 VAL A CA 1
ATOM 812 C C . VAL A 1 96 ? 2.465 -19.25 -11.109 1 97.69 96 VAL A C 1
ATOM 814 O O . VAL A 1 96 ? 1.599 -20.125 -11.164 1 97.69 96 VAL A O 1
ATOM 817 N N . SER A 1 97 ? 2.391 -18.297 -10.18 1 97.25 97 SER A N 1
ATOM 818 C CA . SER A 1 97 ? 1.344 -18.219 -9.164 1 97.25 97 SER A CA 1
ATOM 819 C C . SER A 1 97 ? 1.27 -16.844 -8.539 1 97.25 97 SER A C 1
ATOM 821 O O . SER A 1 97 ? 2.205 -16.047 -8.664 1 97.25 97 SER A O 1
ATOM 823 N N . ALA A 1 98 ? 0.126 -16.656 -7.938 1 97.88 98 ALA A N 1
ATOM 824 C CA . ALA A 1 98 ? 0.004 -15.438 -7.137 1 97.88 98 ALA A CA 1
ATOM 825 C C . ALA A 1 98 ? -0.999 -15.633 -6 1 97.88 98 ALA A C 1
ATOM 827 O O . ALA A 1 98 ? -2.02 -16.297 -6.172 1 97.88 98 ALA A O 1
ATOM 828 N N . ASN A 1 99 ? -0.676 -15.047 -4.852 1 95.75 99 ASN A N 1
ATOM 829 C CA . ASN A 1 99 ? -1.608 -14.859 -3.744 1 95.75 99 ASN A CA 1
ATOM 830 C C . ASN A 1 99 ? -2.068 -13.406 -3.641 1 95.75 99 ASN A C 1
ATOM 832 O O . ASN A 1 99 ? -1.282 -12.484 -3.863 1 95.75 99 ASN A O 1
ATOM 836 N N . VAL A 1 100 ? -3.281 -13.227 -3.295 1 93.94 100 VAL A N 1
ATOM 837 C CA . VAL A 1 100 ? -3.84 -11.875 -3.232 1 93.94 100 VAL A CA 1
ATOM 838 C C . VAL A 1 100 ? -4.387 -11.609 -1.833 1 93.94 100 VAL A C 1
ATOM 840 O O . VAL A 1 100 ? -5.16 -12.406 -1.299 1 93.94 100 VAL A O 1
ATOM 843 N N . LEU A 1 101 ? -3.918 -10.547 -1.229 1 88.5 101 LEU A N 1
ATOM 844 C CA . LEU A 1 101 ? -4.426 -10.055 0.048 1 88.5 101 LEU A CA 1
ATOM 845 C C . LEU A 1 101 ? -5.238 -8.781 -0.143 1 88.5 101 LEU A C 1
ATOM 847 O O . LEU A 1 101 ? -4.746 -7.81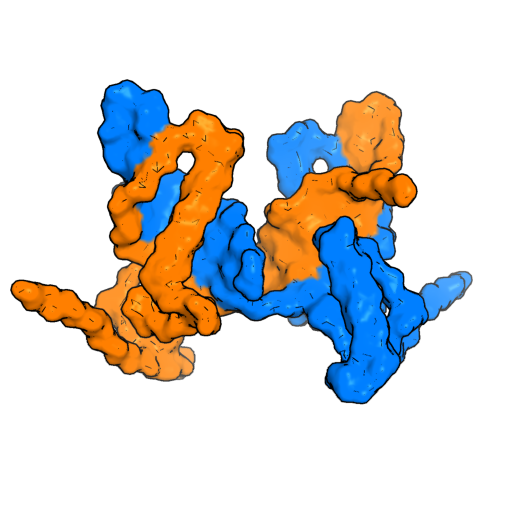2 -0.726 1 88.5 101 LEU A O 1
ATOM 851 N N . GLY A 1 102 ? -6.523 -8.914 0.204 1 82.5 102 GLY A N 1
ATOM 852 C CA . GLY A 1 102 ? -7.281 -7.676 0.287 1 82.5 102 GLY A CA 1
ATOM 853 C C . GLY A 1 102 ? -6.805 -6.758 1.395 1 82.5 102 GLY A C 1
ATOM 854 O O . GLY A 1 102 ? -6.719 -7.164 2.555 1 82.5 102 GLY A O 1
ATOM 855 N N . VAL A 1 103 ? -6.367 -5.652 0.995 1 76.69 103 VAL A N 1
ATOM 856 C CA . VAL A 1 103 ? -5.809 -4.773 2.018 1 76.69 103 VAL A CA 1
ATOM 857 C C . VAL A 1 10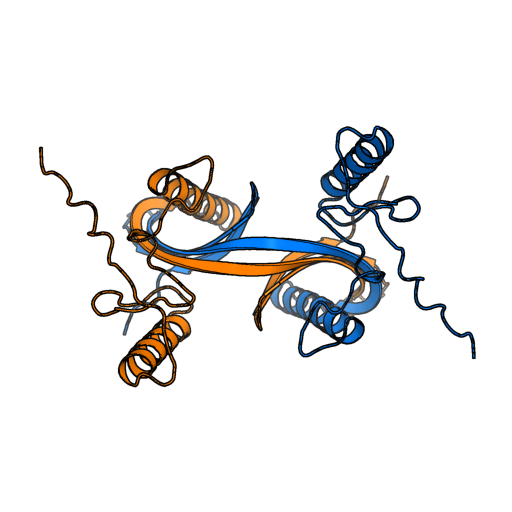3 ? -6.684 -3.529 2.166 1 76.69 103 VAL A C 1
ATOM 859 O O . VAL A 1 103 ? -7.227 -3.023 1.182 1 76.69 103 VAL A O 1
ATOM 862 N N . GLN A 1 104 ? -7.027 -3.432 3.479 1 76.69 104 GLN A N 1
ATOM 863 C CA . GLN A 1 104 ? -7.613 -2.16 3.891 1 76.69 104 GLN A CA 1
ATOM 864 C C . GLN A 1 104 ? -6.68 -1.397 4.824 1 76.69 104 GLN A C 1
ATOM 866 O O . GLN A 1 104 ? -6.043 -1.992 5.695 1 76.69 104 GLN A O 1
ATOM 871 N N . GLY A 1 105 ? -6.312 -0.254 4.516 1 80.25 105 GLY A N 1
ATOM 872 C CA . GLY A 1 105 ? -5.445 0.549 5.367 1 80.25 105 GLY A CA 1
ATOM 873 C C . GLY A 1 105 ? -5.41 2.012 4.969 1 80.25 105 GLY A C 1
ATOM 874 O O . GLY A 1 105 ? -6.398 2.547 4.457 1 80.25 105 GLY A O 1
ATOM 875 N N . PHE A 1 106 ? -4.348 2.521 5.574 1 87.25 106 PHE A N 1
ATOM 876 C CA . PHE A 1 106 ? -4.215 3.957 5.352 1 87.25 106 PHE A CA 1
ATOM 877 C C . PHE A 1 106 ? -2.867 4.281 4.719 1 87.25 106 PHE A C 1
ATOM 879 O O . PHE A 1 106 ? -1.854 3.666 5.055 1 87.25 106 PHE A O 1
ATOM 886 N N . LEU A 1 107 ? -2.955 5.078 3.75 1 89 107 LEU A N 1
ATOM 887 C CA . LEU A 1 107 ? -1.771 5.723 3.191 1 89 107 LEU A CA 1
ATOM 888 C C . LEU A 1 107 ? -1.595 7.125 3.766 1 89 107 LEU A C 1
ATOM 890 O O . LEU A 1 107 ? -2.512 7.945 3.701 1 89 107 LEU A O 1
ATOM 894 N N . PHE A 1 108 ? -0.419 7.344 4.352 1 94.56 108 PHE A N 1
ATOM 895 C CA . PHE A 1 108 ? -0.106 8.625 4.984 1 94.56 108 PHE A CA 1
ATOM 896 C C . PHE A 1 108 ? 0.873 9.422 4.133 1 94.56 108 PHE A C 1
ATOM 898 O O . PHE A 1 108 ? 1.917 8.906 3.729 1 94.56 108 PHE A O 1
ATOM 905 N N . TYR A 1 109 ? 0.516 10.625 3.793 1 95.75 109 TYR A N 1
ATOM 906 C CA . TYR A 1 109 ? 1.403 11.633 3.217 1 95.75 109 TYR A CA 1
ATOM 907 C C . TYR A 1 109 ? 1.888 12.609 4.281 1 95.75 109 TYR A C 1
ATOM 909 O O . TYR A 1 109 ? 1.177 13.547 4.641 1 95.75 109 TYR A O 1
ATOM 917 N N . ILE A 1 110 ? 3.137 12.414 4.711 1 98.38 110 ILE A N 1
ATOM 918 C CA . ILE A 1 110 ? 3.598 13.078 5.926 1 98.38 110 ILE A CA 1
ATOM 919 C C . ILE A 1 110 ? 4.645 14.133 5.574 1 98.38 110 ILE A C 1
ATOM 921 O O . ILE A 1 110 ? 5.547 13.875 4.773 1 98.38 110 ILE A O 1
ATOM 925 N N . THR A 1 111 ? 4.543 15.289 6.086 1 98.44 111 THR A N 1
ATOM 926 C CA . THR A 1 111 ? 5.547 16.344 6.035 1 98.44 111 THR A CA 1
ATOM 927 C C . THR A 1 111 ? 6.129 16.609 7.418 1 98.44 111 THR A C 1
ATOM 929 O O . THR A 1 111 ? 5.391 16.719 8.398 1 98.44 111 THR A O 1
ATOM 932 N N . PHE A 1 112 ? 7.43 16.641 7.473 1 98.62 112 PHE A N 1
ATOM 933 C CA . PHE A 1 112 ? 8.086 16.812 8.758 1 98.62 112 PHE A CA 1
ATOM 934 C C . PHE A 1 112 ? 9.469 17.438 8.578 1 98.62 112 PHE A C 1
ATOM 936 O O . PHE A 1 112 ? 10.008 17.453 7.473 1 98.62 112 PHE A O 1
ATOM 943 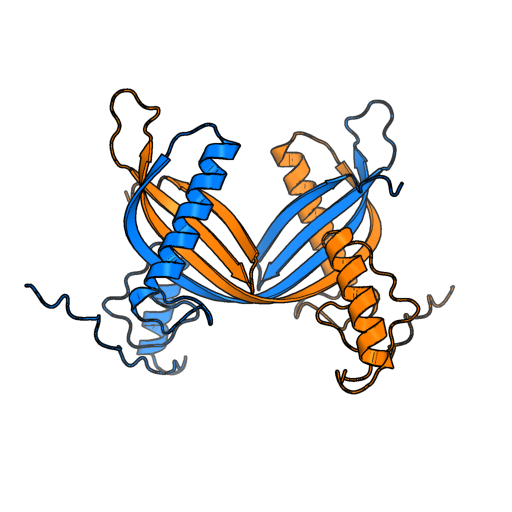N N . TRP A 1 113 ? 10 17.969 9.641 1 98.44 113 TRP A N 1
ATOM 944 C CA . TRP A 1 113 ? 11.359 18.5 9.68 1 98.44 113 TRP A CA 1
ATOM 945 C C . TRP A 1 113 ? 12.328 17.469 10.281 1 98.44 113 TRP A C 1
ATOM 947 O O . TRP A 1 113 ? 12 16.812 11.266 1 98.44 113 TRP A O 1
ATOM 957 N N . ALA A 1 114 ? 13.438 17.391 9.688 1 98.25 114 ALA A N 1
ATOM 958 C CA . ALA A 1 114 ? 14.523 16.562 10.203 1 98.25 114 ALA A CA 1
ATOM 959 C C . ALA A 1 114 ? 15.883 17.203 9.93 1 98.25 114 ALA A C 1
ATOM 961 O O . ALA A 1 114 ? 15.992 18.094 9.086 1 98.25 114 ALA A O 1
ATOM 962 N N . LYS A 1 115 ? 16.844 16.75 10.695 1 97.88 115 LYS A N 1
ATOM 963 C CA . LYS A 1 115 ? 18.203 17.234 10.523 1 97.88 115 LYS A CA 1
ATOM 964 C C . LYS A 1 115 ? 19.172 16.062 10.297 1 97.88 115 LYS A C 1
ATOM 966 O O . LYS A 1 115 ? 19.078 15.031 10.953 1 97.88 115 LYS A O 1
ATOM 971 N N . ASP A 1 116 ? 20 16.266 9.344 1 96.81 116 ASP A N 1
ATOM 972 C CA . ASP A 1 116 ? 21.047 15.281 9.078 1 96.81 116 ASP A CA 1
ATOM 973 C C . ASP A 1 116 ? 22.297 15.562 9.906 1 96.81 116 ASP A C 1
ATOM 975 O O . ASP A 1 116 ? 23.047 16.5 9.625 1 96.81 116 ASP A O 1
ATOM 979 N N . LEU A 1 117 ? 22.531 14.688 10.836 1 96.62 117 LEU A N 1
ATOM 980 C CA . LEU A 1 117 ? 23.609 14.914 11.805 1 96.62 117 LEU A CA 1
ATOM 981 C C . LEU A 1 117 ? 24.953 14.562 11.203 1 96.62 117 LEU A C 1
ATOM 983 O O . LEU A 1 117 ? 26 14.844 11.805 1 96.62 117 LEU A O 1
ATOM 987 N N . SER A 1 118 ? 24.953 13.961 10.047 1 93.25 118 SER A N 1
ATOM 988 C CA . SER A 1 118 ? 26.219 13.672 9.383 1 93.25 118 SER A CA 1
ATOM 989 C C . SER A 1 118 ? 26.812 14.922 8.766 1 93.25 118 SER A C 1
ATOM 991 O O . SER A 1 118 ? 28 14.945 8.406 1 93.25 118 SER A O 1
ATOM 993 N N . SER A 1 119 ? 26.016 15.875 8.641 1 91.44 119 SER A N 1
ATOM 994 C CA . SER A 1 119 ? 26.484 17.141 8.102 1 91.44 119 SER A CA 1
ATOM 995 C C . SER A 1 119 ? 27.328 17.906 9.117 1 91.44 119 SER A C 1
ATOM 997 O O . SER A 1 119 ? 27.031 17.891 10.312 1 91.44 119 SER A O 1
ATOM 999 N N . PRO A 1 120 ? 28.391 18.547 8.664 1 93 120 PRO A N 1
ATOM 1000 C CA . PRO A 1 120 ? 29.203 19.359 9.586 1 93 120 PRO A CA 1
ATOM 1001 C C . PRO A 1 120 ? 28.406 20.469 10.258 1 93 120 PRO A C 1
ATOM 1003 O O . PRO A 1 120 ? 28.703 20.844 11.391 1 93 120 PRO A O 1
ATOM 1006 N N . ASN A 1 121 ? 27.438 21.031 9.641 1 94.38 121 ASN A N 1
ATOM 1007 C CA . ASN A 1 121 ? 26.5 22.031 10.164 1 94.38 121 ASN A CA 1
ATOM 1008 C C . ASN A 1 121 ? 25.062 21.578 10.023 1 94.38 121 ASN A C 1
ATOM 1010 O O . ASN A 1 121 ? 24.344 22.031 9.125 1 94.38 121 ASN A O 1
ATOM 1014 N N . PRO A 1 122 ? 24.703 20.766 10.891 1 94.31 122 PRO A N 1
ATOM 1015 C CA . PRO A 1 122 ? 23.359 20.203 10.742 1 94.31 122 PRO A CA 1
ATOM 1016 C C . PRO A 1 122 ? 22.25 21.234 10.883 1 94.31 122 PRO A C 1
ATOM 1018 O O . PRO A 1 122 ? 22.188 21.953 11.883 1 94.31 122 PRO A O 1
ATOM 1021 N N . GLN A 1 123 ? 21.531 21.438 9.797 1 96.38 123 GLN A N 1
ATOM 1022 C CA . GLN A 1 123 ? 20.344 22.281 9.789 1 96.38 123 GLN A CA 1
ATOM 1023 C C . GLN A 1 123 ? 19.094 21.484 9.461 1 96.38 123 GLN A C 1
ATOM 1025 O O . GLN A 1 123 ? 19.141 20.547 8.656 1 96.38 123 GLN A O 1
ATOM 1030 N N . PRO A 1 124 ? 18.016 21.906 10.07 1 97.19 124 PRO A N 1
ATOM 1031 C CA . PRO A 1 124 ? 16.766 21.203 9.734 1 97.19 124 PRO A CA 1
ATOM 1032 C C . PRO A 1 124 ? 16.312 21.484 8.297 1 97.19 124 PRO A C 1
ATOM 1034 O O . PRO A 1 124 ? 16.453 22.594 7.801 1 97.19 124 PRO A O 1
ATOM 1037 N N . HIS A 1 125 ? 15.844 20.422 7.645 1 97.06 125 HIS A N 1
ATOM 1038 C CA . HIS A 1 125 ? 15.164 20.5 6.355 1 97.06 125 HIS A CA 1
ATOM 1039 C C . HIS A 1 125 ? 13.805 19.828 6.402 1 97.06 125 HIS A C 1
ATOM 1041 O O . HIS A 1 125 ? 13.562 18.969 7.246 1 97.06 125 HIS A O 1
ATOM 1047 N N . CYS A 1 126 ? 12.992 20.344 5.516 1 97.75 126 CYS A N 1
ATOM 1048 C CA . CYS A 1 126 ? 11.641 19.797 5.445 1 97.75 126 CYS A CA 1
ATOM 1049 C C . CYS A 1 126 ? 11.578 18.609 4.492 1 97.75 126 CYS A C 1
ATOM 1051 O O . CYS A 1 126 ? 12.016 18.703 3.344 1 97.75 126 CYS A O 1
ATOM 1053 N N . TYR A 1 127 ? 11.07 17.5 4.992 1 98.12 127 TYR A N 1
ATOM 1054 C CA . TYR A 1 127 ? 10.984 16.266 4.23 1 98.12 127 TYR A CA 1
ATOM 1055 C C . TYR A 1 127 ? 9.531 15.82 4.082 1 98.12 127 TYR A C 1
ATOM 1057 O O . TYR A 1 127 ? 8.656 16.281 4.809 1 98.12 127 TYR A O 1
ATOM 1065 N N . GLN A 1 128 ? 9.359 14.953 3.131 1 97.69 128 GLN A N 1
ATOM 1066 C CA . GLN A 1 128 ? 8.086 14.289 2.891 1 97.69 128 GLN A CA 1
ATOM 1067 C C . GLN A 1 128 ? 8.273 12.789 2.732 1 97.69 128 GLN A C 1
ATOM 1069 O O . GLN A 1 128 ? 9.234 12.336 2.113 1 97.69 128 GLN A O 1
ATOM 1074 N N . ALA A 1 129 ? 7.398 12.062 3.35 1 97.69 129 ALA A N 1
ATOM 1075 C CA . ALA A 1 129 ? 7.422 10.609 3.223 1 97.69 129 ALA A CA 1
ATOM 1076 C C . ALA A 1 129 ? 6.02 10.055 2.984 1 97.69 129 ALA A C 1
ATOM 1078 O O . ALA A 1 129 ? 5.051 10.516 3.596 1 97.69 129 ALA A O 1
ATOM 1079 N N . LYS A 1 130 ? 5.852 9.18 2.102 1 92.06 130 LYS A N 1
ATOM 1080 C CA . LYS A 1 130 ? 4.641 8.391 1.879 1 92.06 130 LYS A CA 1
ATOM 1081 C C . LYS A 1 130 ? 4.734 7.035 2.57 1 92.06 130 LYS A C 1
ATOM 1083 O O . LYS A 1 130 ? 5.59 6.215 2.229 1 92.06 130 LYS A O 1
ATOM 1088 N N . VAL A 1 131 ? 3.854 6.781 3.518 1 93.19 131 VAL A N 1
ATOM 1089 C CA . VAL A 1 131 ? 3.951 5.613 4.387 1 93.19 131 VAL A CA 1
ATOM 1090 C C . VAL A 1 131 ? 2.604 4.895 4.445 1 93.19 131 VAL A C 1
ATOM 1092 O O . VAL A 1 131 ? 1.562 5.535 4.621 1 93.19 131 VAL A O 1
ATOM 1095 N N . ARG A 1 132 ? 2.619 3.68 4.254 1 87.12 132 ARG A N 1
ATOM 1096 C CA . ARG A 1 132 ? 1.417 2.859 4.367 1 87.12 132 ARG A CA 1
ATOM 1097 C C . ARG A 1 132 ? 1.458 1.995 5.621 1 87.12 132 ARG A C 1
ATOM 1099 O O . ARG A 1 132 ? 2.498 1.421 5.953 1 87.12 132 ARG A O 1
ATOM 1106 N N . LYS A 1 133 ? 0.369 2.039 6.262 1 84.62 133 LYS A N 1
ATOM 1107 C CA . LYS A 1 133 ? 0.217 1.109 7.379 1 84.62 133 LYS A CA 1
ATOM 1108 C C . LYS A 1 133 ? -0.983 0.191 7.168 1 84.62 133 LYS A C 1
ATOM 1110 O O . LYS A 1 133 ? -2.094 0.661 6.91 1 84.62 133 LYS A O 1
ATOM 1115 N N . PHE A 1 134 ? -0.687 -1.019 7.152 1 73.75 134 PHE A N 1
ATOM 1116 C CA . PHE A 1 134 ? -1.711 -2.057 7.145 1 73.75 134 PHE A CA 1
ATOM 1117 C C . PHE A 1 134 ? -1.4 -3.133 8.18 1 73.75 134 PHE A C 1
ATOM 1119 O O . PHE A 1 134 ? -0.296 -3.68 8.203 1 73.75 134 PHE A O 1
ATOM 1126 N N . ALA A 1 135 ? -2.379 -3.332 9.039 1 72.62 135 ALA A N 1
ATOM 1127 C CA . ALA A 1 135 ? -2.141 -4.219 10.172 1 72.62 135 ALA A CA 1
ATOM 1128 C C . ALA A 1 135 ? -0.834 -3.865 10.875 1 72.62 135 ALA A C 1
ATOM 1130 O O . ALA A 1 135 ? -0.623 -2.717 11.273 1 72.62 135 ALA A O 1
ATOM 1131 N N . ASP A 1 136 ? 0.081 -4.734 10.984 1 75.31 136 ASP A N 1
ATOM 1132 C CA . ASP A 1 136 ? 1.327 -4.477 11.695 1 75.31 136 ASP A CA 1
ATOM 1133 C C . ASP A 1 136 ? 2.467 -4.184 10.727 1 75.31 136 ASP A C 1
ATOM 1135 O O . ASP A 1 136 ? 3.617 -4.02 11.141 1 75.31 136 ASP A O 1
ATOM 1139 N N . GLU A 1 137 ? 2.074 -4.027 9.523 1 75.94 137 GLU A N 1
ATOM 1140 C CA . GLU A 1 137 ? 3.104 -3.783 8.516 1 75.94 137 GLU A CA 1
ATOM 1141 C C . GLU A 1 137 ? 3.164 -2.305 8.141 1 75.94 137 GLU A C 1
ATOM 1143 O O . GLU A 1 137 ? 2.127 -1.656 7.98 1 75.94 137 GLU A O 1
ATOM 1148 N N . ILE A 1 138 ? 4.367 -1.81 8.094 1 84.75 138 ILE A N 1
ATOM 1149 C CA . ILE A 1 138 ? 4.633 -0.446 7.648 1 84.75 138 ILE A CA 1
ATOM 1150 C C . ILE A 1 138 ? 5.551 -0.469 6.43 1 84.75 138 ILE A C 1
ATOM 1152 O O . ILE A 1 138 ? 6.602 -1.117 6.449 1 84.75 138 ILE A O 1
ATOM 1156 N N . ASP A 1 139 ? 5.066 0.167 5.379 1 81.25 139 ASP A N 1
ATOM 1157 C CA . ASP A 1 139 ? 5.848 0.269 4.148 1 81.25 139 ASP A CA 1
ATOM 1158 C C . ASP A 1 139 ? 6.086 1.729 3.77 1 81.25 139 ASP A C 1
ATOM 1160 O O . ASP A 1 139 ? 5.141 2.518 3.697 1 81.25 139 ASP A O 1
ATOM 1164 N N . VAL A 1 140 ? 7.352 2.004 3.582 1 88.06 140 VAL A N 1
ATOM 1165 C CA . VAL A 1 140 ? 7.715 3.336 3.109 1 88.06 140 VAL A CA 1
ATOM 1166 C C . VAL A 1 140 ? 7.953 3.301 1.601 1 88.06 140 VAL A C 1
ATOM 1168 O O . VAL A 1 140 ? 8.859 2.613 1.125 1 88.06 140 VAL A O 1
ATOM 1171 N N . SER A 1 141 ? 7.121 4.027 0.869 1 82.19 141 SER A N 1
ATOM 1172 C CA . SER A 1 141 ? 7.234 3.924 -0.583 1 82.19 141 SER A CA 1
ATOM 1173 C C . SER A 1 141 ? 7.945 5.141 -1.17 1 82.19 141 SER A C 1
ATOM 1175 O O . SER A 1 141 ? 8.398 5.105 -2.316 1 82.19 141 SER A O 1
ATOM 1177 N N . GLU A 1 142 ? 7.965 6.262 -0.396 1 86.69 142 GLU A N 1
ATOM 1178 C CA . GLU A 1 142 ? 8.625 7.477 -0.855 1 86.69 142 GLU A CA 1
ATOM 1179 C C . GLU A 1 142 ? 9.242 8.242 0.311 1 86.69 142 GLU A C 1
ATOM 1181 O O . GLU A 1 142 ? 8.656 8.312 1.394 1 86.69 142 GLU A O 1
ATOM 1186 N N . PHE A 1 143 ? 10.43 8.773 0.09 1 94.5 143 PHE A N 1
ATOM 1187 C CA . PHE A 1 143 ? 11.117 9.68 0.999 1 94.5 143 PHE A CA 1
ATOM 1188 C C . PHE A 1 143 ? 11.891 10.742 0.223 1 94.5 143 PHE A C 1
ATOM 1190 O O . PHE A 1 143 ? 12.766 10.422 -0.584 1 94.5 143 PHE A O 1
ATOM 1197 N N . ARG A 1 144 ? 11.539 11.953 0.474 1 94.31 144 ARG A N 1
ATOM 1198 C CA . ARG A 1 144 ? 12.156 13.008 -0.329 1 94.31 144 ARG A CA 1
ATOM 1199 C C . ARG A 1 144 ? 12.242 14.312 0.456 1 94.31 144 ARG A C 1
ATOM 1201 O O . ARG A 1 144 ? 11.555 14.484 1.464 1 94.31 144 ARG A O 1
ATOM 1208 N N . LEU A 1 145 ? 13.18 15.164 -0.064 1 95.81 145 LEU A N 1
ATOM 1209 C CA . LEU A 1 145 ? 13.102 16.562 0.362 1 95.81 145 LEU A CA 1
ATOM 1210 C C . LEU A 1 145 ? 11.828 17.219 -0.175 1 95.81 145 LEU A C 1
ATOM 1212 O O . LEU A 1 145 ? 11.445 16.984 -1.324 1 95.81 145 LEU A O 1
ATOM 1216 N N . ARG A 1 146 ? 11.141 18 0.717 1 96 146 ARG A N 1
ATOM 1217 C CA . ARG A 1 146 ? 10 18.75 0.2 1 96 146 ARG A CA 1
ATOM 1218 C C . ARG A 1 146 ? 10.43 19.672 -0.936 1 96 146 ARG A C 1
ATOM 1220 O O . ARG A 1 146 ? 11.375 20.453 -0.787 1 96 146 ARG A O 1
ATOM 1227 N N . PRO A 1 147 ? 9.742 19.562 -2.059 1 90.5 147 PRO A N 1
ATOM 1228 C CA . PRO A 1 147 ? 10.117 20.453 -3.158 1 90.5 147 PRO A CA 1
ATOM 1229 C C . PRO A 1 147 ? 9.875 21.922 -2.83 1 90.5 147 PRO A C 1
ATOM 1231 O O . PRO A 1 147 ? 8.953 22.25 -2.088 1 90.5 147 PRO A O 1
ATOM 1234 N N . THR A 1 148 ? 10.812 22.797 -3.129 1 77.12 148 THR A N 1
ATOM 1235 C CA . THR A 1 148 ? 10.711 24.234 -2.904 1 77.12 148 THR A CA 1
ATOM 1236 C C . THR A 1 148 ? 9.484 24.797 -3.617 1 77.12 148 THR A C 1
ATOM 1238 O O . THR A 1 148 ? 9.18 24.406 -4.746 1 77.12 148 THR A O 1
ATOM 1241 N N . GLN A 1 149 ? 8.453 25.109 -2.984 1 56.59 149 GLN A N 1
ATOM 1242 C CA . GLN A 1 149 ? 7.293 25.766 -3.602 1 56.59 149 GLN A CA 1
ATOM 1243 C C . GLN A 1 149 ? 7.699 27.031 -4.332 1 56.59 149 GLN A C 1
ATOM 1245 O O . GLN A 1 149 ? 8.383 27.891 -3.768 1 56.59 149 GLN A O 1
ATOM 1250 N N . GLU A 1 150 ? 8.07 26.875 -5.551 1 43.31 150 GLU A N 1
ATOM 1251 C CA . GLU A 1 150 ? 8.18 28.156 -6.234 1 43.31 150 GLU A CA 1
ATOM 1252 C C . GLU A 1 150 ? 6.852 28.906 -6.223 1 43.31 150 GLU A C 1
ATOM 1254 O O . GLU A 1 150 ? 5.785 28.297 -6.18 1 43.31 150 GLU A O 1
ATOM 1259 N N . PRO B 1 1 ? -0.372 26.812 31.719 1 26.75 1 PRO B N 1
ATOM 1260 C CA . PRO B 1 1 ? -0.754 25.453 31.344 1 26.75 1 PRO B CA 1
ATOM 1261 C C . PRO B 1 1 ? -1.606 25.406 30.078 1 26.75 1 PRO B C 1
ATOM 1263 O O . PRO B 1 1 ? -2.727 25.922 30.062 1 26.75 1 PRO B O 1
ATOM 1266 N N . ASP B 1 2 ? -1.313 26 28.906 1 30.61 2 ASP B N 1
ATOM 1267 C CA . ASP B 1 2 ? -2.027 26.469 27.719 1 30.61 2 ASP B CA 1
ATOM 1268 C C . ASP B 1 2 ? -2.744 25.328 27.016 1 30.61 2 ASP B C 1
ATOM 1270 O O . ASP B 1 2 ? -2.121 24.312 26.672 1 30.61 2 ASP B O 1
ATOM 1274 N N . SER B 1 3 ? -4.039 25.016 27.312 1 32.75 3 SER B N 1
ATOM 1275 C CA . SER B 1 3 ? -5.023 24.047 26.844 1 32.75 3 SER B CA 1
ATOM 1276 C C . SER B 1 3 ? -4.957 23.875 25.344 1 32.75 3 SER B C 1
ATOM 1278 O O . SER B 1 3 ? -5.305 24.797 24.594 1 32.75 3 SER B O 1
ATOM 1280 N N . GLU B 1 4 ? -3.967 23.406 24.734 1 39.28 4 GLU B N 1
ATOM 1281 C CA . GLU B 1 4 ? -3.807 23.312 23.297 1 39.28 4 GLU B CA 1
ATOM 1282 C C . GLU B 1 4 ? -5.098 22.828 22.625 1 39.28 4 GLU B C 1
ATOM 1284 O O . GLU B 1 4 ? -5.617 21.766 22.953 1 39.28 4 GLU B O 1
ATOM 1289 N N . LEU B 1 5 ? -6.086 23.766 22.328 1 37.44 5 LEU B N 1
ATOM 1290 C CA . LEU B 1 5 ? -7.383 23.609 21.672 1 37.44 5 LEU B CA 1
ATOM 1291 C C . LEU B 1 5 ? -7.371 22.438 20.703 1 37.44 5 LEU B C 1
ATOM 1293 O O . LEU B 1 5 ? -6.461 22.312 19.891 1 37.44 5 LEU B O 1
ATOM 1297 N N . LYS B 1 6 ? -7.695 21.344 21.125 1 45.09 6 LYS B N 1
ATOM 1298 C CA . LYS B 1 6 ? -8.016 20.188 20.312 1 45.09 6 LYS B CA 1
ATOM 1299 C C . LYS B 1 6 ? -8.641 20.594 18.984 1 45.09 6 LYS B C 1
ATOM 1301 O O . LYS B 1 6 ? -9.555 21.422 18.953 1 45.09 6 LYS B O 1
ATOM 1306 N N . PRO B 1 7 ? -7.969 20.625 17.875 1 45.03 7 PRO B N 1
ATOM 1307 C CA . PRO B 1 7 ? -8.648 21.141 16.688 1 45.03 7 PRO B CA 1
ATOM 1308 C C . PRO B 1 7 ? -10.125 20.766 16.641 1 45.03 7 PRO B C 1
ATOM 1310 O O . PRO B 1 7 ? -10.5 19.688 17.094 1 45.03 7 PRO B O 1
ATOM 1313 N N . GLU B 1 8 ? -11.023 21.625 16.797 1 48.62 8 GLU B N 1
ATOM 1314 C CA . GLU B 1 8 ? -12.477 21.516 16.656 1 48.62 8 GLU B CA 1
ATOM 1315 C C . GLU B 1 8 ? -12.859 20.469 15.625 1 48.62 8 GLU B C 1
ATOM 1317 O O . GLU B 1 8 ? -12.258 20.391 14.555 1 48.62 8 GLU B O 1
ATOM 1322 N N . ASN B 1 9 ? -13.281 19.281 16.062 1 56.91 9 ASN B N 1
ATOM 1323 C CA . ASN B 1 9 ? -13.93 18.25 15.25 1 56.91 9 ASN B CA 1
ATOM 1324 C C . ASN B 1 9 ? -14.789 18.875 14.148 1 56.91 9 ASN B C 1
ATOM 1326 O O . ASN B 1 9 ? -15.812 19.5 14.43 1 56.91 9 ASN B O 1
ATOM 1330 N N . ARG B 1 10 ? -14.156 19.375 13.125 1 67.69 10 ARG B N 1
ATOM 1331 C CA . ARG B 1 10 ? -14.922 19.906 12.008 1 67.69 10 ARG B CA 1
ATOM 1332 C C . ARG B 1 10 ? -15.93 18.891 11.5 1 67.69 10 ARG B C 1
ATOM 1334 O O . ARG B 1 10 ? -15.609 17.703 11.359 1 67.69 10 ARG B O 1
ATOM 1341 N N . ILE B 1 11 ? -17.109 19.219 11.617 1 78.69 11 ILE B N 1
ATOM 1342 C CA . ILE B 1 11 ? -18.156 18.375 11.047 1 78.69 11 ILE B CA 1
ATOM 1343 C C . ILE B 1 11 ? -18.188 18.531 9.531 1 78.69 11 ILE B C 1
ATOM 1345 O O . ILE B 1 11 ? -18.5 19.609 9.016 1 78.69 11 ILE B O 1
ATOM 1349 N N . LEU B 1 12 ? -17.734 17.547 8.828 1 87.5 12 LEU B N 1
ATOM 1350 C CA . LEU B 1 12 ? -17.719 17.562 7.367 1 87.5 12 LEU B CA 1
ATOM 1351 C C . LEU B 1 12 ? -19.016 17 6.801 1 87.5 12 LEU B C 1
ATOM 1353 O O . LEU B 1 12 ? -19.578 16.062 7.359 1 87.5 12 LEU B O 1
ATOM 1357 N N . ARG B 1 13 ? -19.469 17.562 5.738 1 90.25 13 ARG B N 1
ATOM 1358 C CA . ARG B 1 13 ? -20.688 17.125 5.059 1 90.25 13 ARG B CA 1
ATOM 1359 C C . ARG B 1 13 ? -20.359 16.078 3.988 1 90.25 13 ARG B C 1
ATOM 1361 O O . ARG B 1 13 ? -19.266 16.078 3.43 1 90.25 13 ARG B O 1
ATOM 1368 N N . ARG B 1 14 ? -21.375 15.219 3.809 1 90.31 14 ARG B N 1
ATOM 1369 C CA . ARG B 1 14 ? -21.266 14.32 2.664 1 90.31 14 ARG B CA 1
ATOM 1370 C C . ARG B 1 14 ? -21.406 15.086 1.352 1 90.31 14 ARG B C 1
ATOM 1372 O O . ARG B 1 14 ? -22.25 15.969 1.232 1 90.31 14 ARG B O 1
ATOM 1379 N N . GLY B 1 15 ? -20.562 14.766 0.433 1 86.5 15 GLY B N 1
ATOM 1380 C CA . GLY B 1 15 ? -20.562 15.461 -0.844 1 86.5 15 GLY B CA 1
ATOM 1381 C C . GLY B 1 15 ? -21.594 14.922 -1.813 1 86.5 15 GLY B C 1
ATOM 1382 O O . GLY B 1 15 ? -21.969 13.742 -1.75 1 86.5 15 GLY B O 1
ATOM 1383 N N . ASN B 1 16 ? -22.094 15.852 -2.607 1 89.19 16 ASN B N 1
ATOM 1384 C CA . ASN B 1 16 ? -22.953 15.586 -3.75 1 89.19 16 ASN B CA 1
ATOM 1385 C C . ASN B 1 16 ? -22.562 16.422 -4.965 1 89.19 16 ASN B C 1
ATOM 1387 O O . ASN B 1 16 ? -22.516 17.656 -4.887 1 89.19 16 ASN B O 1
ATOM 1391 N N . TRP B 1 17 ? -22.328 15.641 -6.031 1 88.62 17 TRP B N 1
ATOM 1392 C CA . TRP B 1 17 ? -21.812 16.344 -7.203 1 88.62 17 TRP B CA 1
ATOM 1393 C C . TRP B 1 17 ? -22.844 17.297 -7.762 1 88.62 17 TRP B C 1
ATOM 1395 O O . TRP B 1 17 ? -22.516 18.219 -8.516 1 88.62 17 TRP B O 1
ATOM 1405 N N . ASP B 1 18 ? -24.062 17.125 -7.398 1 93 18 ASP B N 1
ATOM 1406 C CA . ASP B 1 18 ? -25.109 18.062 -7.816 1 93 18 ASP B CA 1
ATOM 1407 C C . ASP B 1 18 ? -25 19.359 -7.039 1 93 18 ASP B C 1
ATOM 1409 O O . ASP B 1 18 ? -25.609 20.375 -7.43 1 93 18 ASP B O 1
ATOM 1413 N N . ASP B 1 19 ? -24.406 19.422 -5.934 1 93.94 19 ASP B N 1
ATOM 1414 C CA . ASP B 1 19 ? -24.109 20.609 -5.148 1 93.94 19 ASP B CA 1
ATOM 1415 C C . ASP B 1 19 ? -22.891 21.344 -5.711 1 93.94 19 ASP B C 1
ATOM 1417 O O . ASP B 1 19 ? -21.766 20.859 -5.621 1 93.94 19 ASP B O 1
ATOM 1421 N N . PRO B 1 20 ? -23.094 22.547 -6.254 1 94.38 20 PRO B N 1
ATOM 1422 C CA . PRO B 1 20 ? -21.984 23.266 -6.895 1 94.38 20 PRO B CA 1
ATOM 1423 C C . PRO B 1 20 ? -20.844 23.562 -5.93 1 94.38 20 PRO B C 1
ATOM 1425 O O . PRO B 1 20 ? -19.688 23.625 -6.34 1 94.38 20 PRO B O 1
ATOM 1428 N N . GLU B 1 21 ? -21.172 23.75 -4.715 1 95.31 21 GLU B N 1
ATOM 1429 C CA . GLU B 1 21 ? -20.125 24.031 -3.736 1 95.31 21 GLU B CA 1
ATOM 1430 C C . GLU B 1 21 ? -19.266 22.797 -3.463 1 95.31 21 GLU B C 1
ATOM 1432 O O . GLU B 1 21 ? -18.047 22.906 -3.322 1 95.31 21 GLU B O 1
ATOM 1437 N N . TYR B 1 22 ? -19.828 21.719 -3.363 1 94.88 22 TYR B N 1
ATOM 1438 C CA . TYR B 1 22 ? -19.078 20.484 -3.23 1 94.88 22 TYR B CA 1
ATOM 1439 C C . TYR B 1 22 ? -18.172 20.266 -4.438 1 94.88 22 TYR B C 1
ATOM 1441 O O . TYR B 1 22 ? -16.984 19.953 -4.281 1 94.88 22 TYR B O 1
ATOM 1449 N N . ALA B 1 23 ? -18.75 20.438 -5.578 1 93.62 23 ALA B N 1
ATOM 1450 C CA . ALA B 1 23 ? -17.984 20.234 -6.805 1 93.62 23 ALA B CA 1
ATOM 1451 C C . ALA B 1 23 ? -16.766 21.141 -6.848 1 93.62 23 ALA B C 1
ATOM 1453 O O . ALA B 1 23 ? -15.664 20.719 -7.207 1 93.62 23 ALA B O 1
ATOM 1454 N N . ARG B 1 24 ? -17.016 22.328 -6.516 1 96.19 24 ARG B N 1
ATOM 1455 C CA . ARG B 1 24 ? -15.938 23.312 -6.523 1 96.19 24 ARG B CA 1
ATOM 1456 C C . ARG B 1 24 ? -14.836 22.922 -5.547 1 96.19 24 ARG B C 1
ATOM 1458 O O . ARG B 1 24 ? -13.656 22.906 -5.91 1 96.19 24 ARG B O 1
ATOM 1465 N N . GLN B 1 25 ? -15.148 22.625 -4.277 1 95.56 25 GLN B N 1
ATOM 1466 C CA . GLN B 1 25 ? -14.156 22.266 -3.268 1 95.56 25 GLN B CA 1
ATOM 1467 C C . GLN B 1 25 ? -13.438 20.969 -3.637 1 95.56 25 GLN B C 1
ATOM 1469 O O . GLN B 1 25 ? -12.234 20.828 -3.408 1 95.56 25 GLN B O 1
ATOM 1474 N N . ARG B 1 26 ? -14.148 20.094 -4.215 1 94.06 26 ARG B N 1
ATOM 1475 C CA . ARG B 1 26 ? -13.57 18.812 -4.625 1 94.06 26 ARG B CA 1
ATOM 1476 C C . ARG B 1 26 ? -12.523 19.016 -5.723 1 94.06 26 ARG B C 1
ATOM 1478 O O . ARG B 1 26 ? -11.453 18.406 -5.688 1 94.06 26 ARG B O 1
ATOM 1485 N N . MET B 1 27 ? -12.844 19.859 -6.633 1 93.31 27 MET B N 1
ATOM 1486 C CA . MET B 1 27 ? -11.891 20.141 -7.699 1 93.31 27 MET B CA 1
ATOM 1487 C C . MET B 1 27 ? -10.617 20.766 -7.141 1 93.31 27 MET B C 1
ATOM 1489 O O . MET B 1 27 ? -9.508 20.406 -7.551 1 93.31 27 MET B O 1
ATOM 1493 N N . ILE B 1 28 ? -10.766 21.641 -6.254 1 95.81 28 ILE B N 1
ATOM 1494 C CA . ILE B 1 28 ? -9.617 22.297 -5.625 1 95.81 28 ILE B CA 1
ATOM 1495 C C . ILE B 1 28 ? -8.789 21.25 -4.875 1 95.81 28 ILE B C 1
ATOM 1497 O O . ILE B 1 28 ? -7.562 21.219 -5.012 1 95.81 28 ILE B O 1
ATOM 1501 N N . PHE B 1 29 ? -9.461 20.453 -4.137 1 95.44 29 PHE B N 1
ATOM 1502 C CA . PHE B 1 29 ? -8.797 19.375 -3.418 1 95.44 29 PHE B CA 1
ATOM 1503 C C . PHE B 1 29 ? -8.016 18.5 -4.379 1 95.44 29 PHE B C 1
ATOM 1505 O O . PHE B 1 29 ? -6.832 18.219 -4.156 1 95.44 29 PHE B O 1
ATOM 1512 N N . GLU B 1 30 ? -8.703 18.078 -5.41 1 90.31 30 GLU B N 1
ATOM 1513 C CA . GLU B 1 30 ? -8.078 17.141 -6.348 1 90.31 30 GLU B CA 1
ATOM 1514 C C . GLU B 1 30 ? -6.848 17.766 -7.004 1 90.31 30 GLU B C 1
ATOM 1516 O O . GLU B 1 30 ? -5.82 17.109 -7.172 1 90.31 30 GLU B O 1
ATOM 1521 N N . GLU B 1 31 ? -6.941 18.969 -7.309 1 92.31 31 GLU B N 1
ATOM 1522 C CA . GLU B 1 31 ? -5.816 19.672 -7.922 1 92.31 31 GLU B CA 1
ATOM 1523 C C . GLU B 1 31 ? -4.641 19.766 -6.957 1 92.31 31 GLU B C 1
ATOM 1525 O O . GLU B 1 31 ? -3.502 19.453 -7.316 1 92.31 31 GLU B O 1
ATOM 1530 N N . GLN B 1 32 ? -4.902 20.219 -5.75 1 94.56 32 GLN B N 1
ATOM 1531 C CA . GLN B 1 32 ? -3.85 20.344 -4.75 1 94.56 32 GLN B CA 1
ATOM 1532 C C . GLN B 1 32 ? -3.215 19 -4.438 1 94.56 32 GLN B C 1
ATOM 1534 O O . GLN B 1 32 ? -1.989 18.875 -4.367 1 94.56 32 GLN B O 1
ATOM 1539 N N . PHE B 1 33 ? -4.051 18.047 -4.281 1 92.31 33 PHE B N 1
ATOM 1540 C CA . PHE B 1 33 ? -3.59 16.703 -3.936 1 92.31 33 PHE B CA 1
ATOM 1541 C C . PHE B 1 33 ? -2.721 16.125 -5.047 1 92.31 33 PHE B C 1
ATOM 1543 O O . PHE B 1 33 ? -1.632 15.609 -4.785 1 92.31 33 PHE B O 1
ATOM 1550 N N . LYS B 1 34 ? -3.189 16.25 -6.254 1 84.56 34 LYS B N 1
ATOM 1551 C CA . LYS B 1 34 ? -2.457 15.734 -7.406 1 84.56 34 LYS B CA 1
ATOM 1552 C C . LYS B 1 34 ? -1.142 16.484 -7.602 1 84.56 34 LYS B C 1
ATOM 1554 O O . LYS B 1 34 ? -0.082 15.859 -7.723 1 84.56 34 LYS B O 1
ATOM 1559 N N . ASN B 1 35 ? -1.137 17.766 -7.547 1 89.69 35 ASN B N 1
ATOM 1560 C CA . ASN B 1 35 ? 0.038 18.578 -7.84 1 89.69 35 ASN B CA 1
ATOM 1561 C C . ASN B 1 35 ? 1.119 18.406 -6.777 1 89.69 35 ASN B C 1
ATOM 1563 O O . ASN B 1 35 ? 2.311 18.5 -7.074 1 89.69 35 ASN B O 1
ATOM 1567 N N . SER B 1 36 ? 0.696 18.109 -5.594 1 91.88 36 SER B N 1
ATOM 1568 C CA . SER B 1 36 ? 1.664 17.969 -4.508 1 91.88 36 SER B CA 1
ATOM 1569 C C . SER B 1 36 ? 1.997 16.5 -4.258 1 91.88 36 SER B C 1
ATOM 1571 O O . SER B 1 36 ? 2.719 16.172 -3.314 1 91.88 36 SER B O 1
ATOM 1573 N N . GLU B 1 37 ? 1.349 15.656 -5.031 1 87.94 37 GLU B N 1
ATOM 1574 C CA . GLU B 1 37 ? 1.494 14.211 -4.883 1 87.94 37 GLU B CA 1
ATOM 1575 C C . GLU B 1 37 ? 1.016 13.742 -3.51 1 87.94 37 GLU B C 1
ATOM 1577 O O . GLU B 1 37 ? 1.616 12.852 -2.906 1 87.94 37 GLU B O 1
ATOM 1582 N N . GLY B 1 38 ? 0.017 14.469 -2.99 1 92.88 38 GLY B N 1
ATOM 1583 C CA . GLY B 1 38 ? -0.702 14.039 -1.803 1 92.88 38 GLY B CA 1
ATOM 1584 C C . GLY B 1 38 ? -0.38 14.867 -0.574 1 92.88 38 GLY B C 1
ATOM 1585 O O . GLY B 1 38 ? -1.08 14.781 0.437 1 92.88 38 GLY B O 1
ATOM 1586 N N . TYR B 1 39 ? 0.574 15.789 -0.655 1 96.12 39 TYR B N 1
ATOM 1587 C CA . TYR B 1 39 ? 1.159 16.312 0.572 1 96.12 39 TYR B CA 1
ATOM 1588 C C . TYR B 1 39 ? 0.533 17.656 0.942 1 96.12 39 TYR B C 1
ATOM 1590 O O . TYR B 1 39 ? 0.257 17.922 2.115 1 96.12 39 TYR B O 1
ATOM 1598 N N . ASP B 1 40 ? 0.404 18.516 -0.046 1 94.81 40 ASP B N 1
ATOM 1599 C CA . ASP B 1 40 ? 0.07 19.906 0.278 1 94.81 40 ASP B CA 1
ATOM 1600 C C . ASP B 1 40 ? -1.383 20.219 -0.076 1 94.81 40 ASP B C 1
ATOM 1602 O O . ASP B 1 40 ? -1.68 20.625 -1.2 1 94.81 40 ASP B O 1
ATOM 1606 N N . VAL B 1 41 ? -2.268 20.062 0.871 1 94.88 41 VAL B N 1
ATOM 1607 C CA . VAL B 1 41 ? -3.686 20.391 0.75 1 94.88 41 VAL B CA 1
ATOM 1608 C C . VAL B 1 41 ? -4.051 21.484 1.755 1 94.88 41 VAL B C 1
ATOM 1610 O O . VAL B 1 41 ? -3.678 21.406 2.928 1 94.88 41 VAL B O 1
ATOM 1613 N N . ASP B 1 42 ? -4.652 22.469 1.296 1 95.5 42 ASP B N 1
ATOM 1614 C CA . ASP B 1 42 ? -5.191 23.5 2.18 1 95.5 42 ASP B CA 1
ATOM 1615 C C . ASP B 1 42 ? -6.559 23.094 2.729 1 95.5 42 ASP B C 1
ATOM 1617 O O . ASP B 1 42 ? -7.559 23.156 2.014 1 95.5 42 ASP B O 1
ATOM 1621 N N . TRP B 1 43 ? -6.613 22.797 3.973 1 94.5 43 TRP B N 1
ATOM 1622 C CA . TRP B 1 43 ? -7.82 22.25 4.586 1 94.5 43 TRP B CA 1
ATOM 1623 C C . TRP B 1 43 ? -8.656 23.359 5.219 1 94.5 43 TRP B C 1
ATOM 1625 O O . TRP B 1 43 ? -9.742 23.109 5.75 1 94.5 43 TRP B O 1
ATOM 1635 N N . SER B 1 44 ? -8.227 24.562 5.188 1 92.19 44 SER B N 1
ATOM 1636 C CA . SER B 1 44 ? -8.836 25.656 5.945 1 92.19 44 SER B CA 1
ATOM 1637 C C . SER B 1 44 ? -10.258 25.922 5.473 1 92.19 44 SER B C 1
ATOM 1639 O O . SER B 1 44 ? -11.094 26.391 6.246 1 92.19 44 SER B O 1
ATOM 1641 N N . ASN B 1 45 ? -10.625 25.547 4.203 1 88.25 45 ASN B N 1
ATOM 1642 C CA . ASN B 1 45 ? -11.945 25.891 3.691 1 88.25 45 ASN B CA 1
ATOM 1643 C C . ASN B 1 45 ? -12.695 24.656 3.209 1 88.25 45 ASN B C 1
ATOM 1645 O O . ASN B 1 45 ? -13.531 24.734 2.312 1 88.25 45 ASN B O 1
ATOM 1649 N N . VAL B 1 46 ? -12.344 23.562 3.748 1 91.88 46 VAL B N 1
ATOM 1650 C CA . VAL B 1 46 ? -12.992 22.328 3.326 1 91.88 46 VAL B CA 1
ATOM 1651 C C . VAL B 1 46 ? -14.211 22.062 4.211 1 91.88 46 VAL B C 1
ATOM 1653 O O . VAL B 1 46 ? -14.086 22 5.438 1 91.88 46 VAL B O 1
ATOM 1656 N N . ASP B 1 47 ? -15.344 21.891 3.639 1 92.31 47 ASP B N 1
ATOM 1657 C CA . ASP B 1 47 ? -16.578 21.688 4.375 1 92.31 47 ASP B CA 1
ATOM 1658 C C . ASP B 1 47 ? -17.125 20.281 4.145 1 92.31 47 ASP B C 1
ATOM 1660 O O . ASP B 1 47 ? -18.141 19.891 4.742 1 92.31 47 ASP B O 1
ATOM 1664 N N . TYR B 1 48 ? -16.422 19.516 3.275 1 92.25 48 TYR B N 1
ATOM 1665 C CA . TYR B 1 48 ? -16.953 18.219 2.854 1 92.25 48 TYR B CA 1
ATOM 1666 C C . TYR B 1 48 ? -15.938 17.109 3.08 1 92.25 48 TYR B C 1
ATOM 1668 O O . TYR B 1 48 ? -14.742 17.375 3.227 1 92.25 48 TYR B O 1
ATOM 1676 N N . ASN B 1 49 ? -16.516 15.945 3.109 1 89.5 49 ASN B N 1
ATOM 1677 C CA . ASN B 1 49 ? -15.664 14.766 3.104 1 89.5 49 ASN B CA 1
ATOM 1678 C C . ASN B 1 49 ? -15.047 14.523 1.728 1 89.5 49 ASN B C 1
ATOM 1680 O O . ASN B 1 49 ? -15.734 14.609 0.711 1 89.5 49 ASN B O 1
ATOM 1684 N N . PHE B 1 50 ? -13.766 14.281 1.757 1 90.56 50 PHE B N 1
ATOM 1685 C CA . PHE B 1 50 ? -13.023 13.938 0.548 1 90.56 50 PHE B CA 1
ATOM 1686 C C . PHE B 1 50 ? -12.328 12.594 0.704 1 90.56 50 PHE B C 1
ATOM 1688 O O . PHE B 1 50 ? -12.359 11.992 1.781 1 90.56 50 PHE B O 1
ATOM 1695 N N . PRO B 1 51 ? -11.797 12.016 -0.381 1 83.94 51 PRO B N 1
ATOM 1696 C CA . PRO B 1 51 ? -11.148 10.711 -0.298 1 83.94 51 PRO B CA 1
ATOM 1697 C C . PRO B 1 51 ? -9.992 10.688 0.703 1 83.94 51 PRO B C 1
ATOM 1699 O O . PRO B 1 51 ? -9.742 9.664 1.344 1 83.94 51 PRO B O 1
ATOM 1702 N N . ALA B 1 52 ? -9.375 11.812 0.8 1 90.62 52 ALA B N 1
ATOM 1703 C CA . ALA B 1 52 ? -8.352 11.961 1.836 1 90.62 52 ALA B CA 1
ATOM 1704 C C . ALA B 1 52 ? -8.828 12.883 2.951 1 90.62 52 ALA B C 1
ATOM 1706 O O . ALA B 1 52 ? -9.734 13.695 2.744 1 90.62 52 ALA B O 1
ATOM 1707 N N . VAL B 1 53 ? -8.203 12.68 4.133 1 91.19 53 VAL B N 1
ATOM 1708 C CA . VAL B 1 53 ? -8.562 13.516 5.273 1 91.19 53 VAL B CA 1
ATOM 1709 C C . VAL B 1 53 ? -7.297 14.094 5.906 1 91.19 53 VAL B C 1
ATOM 1711 O O . VAL B 1 53 ? -6.207 13.539 5.742 1 91.19 53 VAL B O 1
ATOM 1714 N N . ASN B 1 54 ? -7.582 15.242 6.512 1 94 54 ASN B N 1
ATOM 1715 C CA . ASN B 1 54 ? -6.531 15.781 7.371 1 94 54 ASN B CA 1
ATOM 1716 C C . ASN B 1 54 ? -6.277 14.891 8.578 1 94 54 ASN B C 1
ATOM 1718 O O . ASN B 1 54 ? -7.203 14.586 9.336 1 94 54 ASN B O 1
ATOM 1722 N N . PHE B 1 55 ? -5.062 14.523 8.742 1 94.62 55 PHE B N 1
ATOM 1723 C CA . PHE B 1 55 ? -4.699 13.625 9.836 1 94.62 55 PHE B CA 1
ATOM 1724 C C . PHE B 1 55 ? -5.102 14.227 11.18 1 94.62 55 PHE B C 1
ATOM 1726 O O . PHE B 1 55 ? -5.566 13.508 12.07 1 94.62 55 PHE B O 1
ATOM 1733 N N . ASP B 1 56 ? -4.977 15.445 11.281 1 92.31 56 ASP B N 1
ATOM 1734 C CA . ASP B 1 56 ? -5.176 16.109 12.562 1 92.31 56 ASP B CA 1
ATOM 1735 C C . ASP B 1 56 ? -6.66 16.156 12.93 1 92.31 56 ASP B C 1
ATOM 1737 O O . ASP B 1 56 ? -7.016 16.453 14.07 1 92.31 56 ASP B O 1
ATOM 1741 N N . TRP B 1 57 ? -7.473 15.859 11.883 1 83.81 57 TRP B N 1
ATOM 1742 C CA . TRP B 1 57 ? -8.914 15.891 12.125 1 83.81 57 TRP B CA 1
ATOM 1743 C C . TRP B 1 57 ? -9.445 14.484 12.398 1 83.81 57 TRP B C 1
ATOM 1745 O O . TRP B 1 57 ? -10.594 14.32 12.82 1 83.81 57 TRP B O 1
ATOM 1755 N N . GLY B 1 58 ? -8.617 13.547 12.039 1 77.38 58 GLY B N 1
ATOM 1756 C CA . GLY B 1 58 ? -9.133 12.188 12.008 1 77.38 58 GLY B CA 1
ATOM 1757 C C . GLY B 1 58 ? -9.195 11.547 13.383 1 77.38 58 GLY B C 1
ATOM 1758 O O . GLY B 1 58 ? -8.43 11.914 14.281 1 77.38 58 GLY B O 1
ATOM 1759 N N . ASN B 1 59 ? -10.156 10.578 13.445 1 81.12 59 ASN B N 1
ATOM 1760 C CA . ASN B 1 59 ? -10.148 9.656 14.57 1 81.12 59 ASN B CA 1
ATOM 1761 C C . ASN B 1 59 ? -8.945 8.719 14.516 1 81.12 59 ASN B C 1
ATOM 1763 O O . ASN B 1 59 ? -8.094 8.844 13.633 1 81.12 59 ASN B O 1
ATOM 1767 N N . ASP B 1 60 ? -8.93 7.785 15.477 1 86.31 60 ASP B N 1
ATOM 1768 C CA . ASP B 1 60 ? -7.789 6.879 15.57 1 86.31 60 ASP B CA 1
ATOM 1769 C C . ASP B 1 60 ? -7.652 6.035 14.305 1 86.31 60 ASP B C 1
ATOM 1771 O O . ASP B 1 60 ? -8.609 5.395 13.875 1 86.31 60 ASP B O 1
ATOM 1775 N N . PHE B 1 61 ? -6.453 6.16 13.797 1 89.5 61 PHE B N 1
ATOM 1776 C CA . PHE B 1 61 ? -6.148 5.43 12.57 1 89.5 61 PHE B CA 1
ATOM 1777 C C . PHE B 1 61 ? -5.543 4.066 12.891 1 89.5 61 PHE B C 1
ATOM 1779 O O . PHE B 1 61 ? -5.176 3.318 11.977 1 89.5 61 PHE B O 1
ATOM 1786 N N . ASP B 1 62 ? -5.43 3.83 14.164 1 87.75 62 ASP B N 1
ATOM 1787 C CA . ASP B 1 62 ? -4.898 2.553 14.641 1 87.75 62 ASP B CA 1
ATOM 1788 C C . ASP B 1 62 ? -5.652 2.072 15.875 1 87.75 62 ASP B C 1
ATOM 1790 O O . ASP B 1 62 ? -6.07 2.879 16.703 1 87.75 62 ASP B O 1
ATOM 1794 N N . ASP B 1 63 ? -5.781 0.789 16.047 1 86.12 63 ASP B N 1
ATOM 1795 C CA . ASP B 1 63 ? -6.551 0.234 17.156 1 86.12 63 ASP B CA 1
ATOM 1796 C C . ASP B 1 63 ? -5.703 0.136 18.422 1 86.12 63 ASP B C 1
ATOM 1798 O O . ASP B 1 63 ? -6.234 0.004 19.516 1 86.12 63 ASP B O 1
ATOM 1802 N N . GLN B 1 64 ? -4.418 0.146 18.266 1 89.75 64 GLN B N 1
ATOM 1803 C CA . GLN B 1 64 ? -3.525 -0.085 19.391 1 89.75 64 GLN B CA 1
ATOM 1804 C C . GLN B 1 64 ? -2.822 1.203 19.812 1 89.75 64 GLN B C 1
ATOM 1806 O O . GLN B 1 64 ? -2.246 1.277 20.906 1 89.75 64 GLN B O 1
ATOM 1811 N N . MET B 1 65 ? -2.746 2.227 18.875 1 91.44 65 MET B N 1
ATOM 1812 C CA . MET B 1 65 ? -2.021 3.469 19.141 1 91.44 65 MET B CA 1
ATOM 1813 C C . MET B 1 65 ? -2.916 4.68 18.891 1 91.44 65 MET B C 1
ATOM 1815 O O . MET B 1 65 ? -3.758 4.664 17.984 1 91.44 65 MET B O 1
ATOM 1819 N N . ASN B 1 66 ? -2.631 5.656 19.703 1 92.5 66 ASN B N 1
ATOM 1820 C CA . ASN B 1 66 ? -3.264 6.918 19.344 1 92.5 66 ASN B CA 1
ATOM 1821 C C . ASN B 1 66 ? -2.539 7.598 18.188 1 92.5 66 ASN B C 1
ATOM 1823 O O . ASN B 1 66 ? -1.459 7.164 17.781 1 92.5 66 ASN B O 1
ATOM 1827 N N . ASN B 1 67 ? -3.059 8.664 17.703 1 93.81 67 ASN B N 1
ATOM 1828 C CA . ASN B 1 67 ? -2.564 9.281 16.484 1 93.81 67 ASN B CA 1
ATOM 1829 C C . ASN B 1 67 ? -1.173 9.875 16.672 1 93.81 67 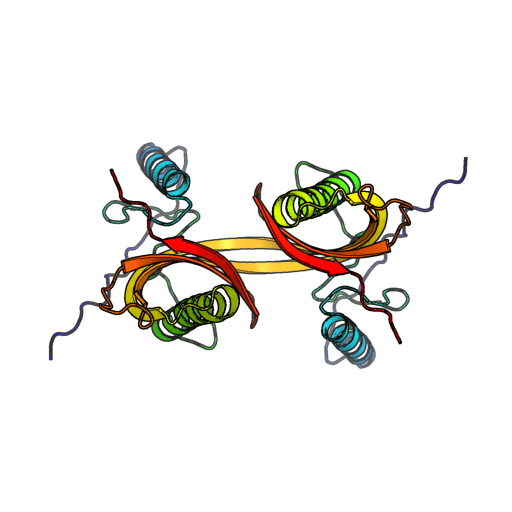ASN B C 1
ATOM 1831 O O . ASN B 1 67 ? -0.348 9.836 15.758 1 93.81 67 ASN B O 1
ATOM 1835 N N . ASN B 1 68 ? -0.949 10.438 17.812 1 94.81 68 ASN B N 1
ATOM 1836 C CA . ASN B 1 68 ? 0.379 10.992 18.062 1 94.81 68 ASN B CA 1
ATOM 1837 C C . ASN B 1 68 ? 1.449 9.906 18.047 1 94.81 68 ASN B C 1
ATOM 1839 O O . ASN B 1 68 ? 2.506 10.07 17.438 1 94.81 68 ASN B O 1
ATOM 1843 N N . GLU B 1 69 ? 1.149 8.82 18.688 1 95.5 69 GLU B N 1
ATOM 1844 C CA . GLU B 1 69 ? 2.064 7.684 18.734 1 95.5 69 GLU B CA 1
ATOM 1845 C C . GLU B 1 69 ? 2.27 7.094 17.344 1 95.5 69 GLU B C 1
ATOM 1847 O O . GLU B 1 69 ? 3.396 6.781 16.953 1 95.5 69 GLU B O 1
ATOM 1852 N N . LEU B 1 70 ? 1.158 6.984 16.672 1 95.81 70 LEU B N 1
ATOM 1853 C CA . LEU B 1 70 ? 1.207 6.422 15.336 1 95.81 70 LEU B CA 1
ATOM 1854 C C . LEU B 1 70 ? 2.07 7.281 14.414 1 95.81 70 LEU B C 1
ATOM 1856 O O . LEU B 1 70 ? 2.936 6.766 13.711 1 95.81 70 LEU B O 1
ATOM 1860 N N . MET B 1 71 ? 1.865 8.562 14.492 1 97.44 71 MET B N 1
ATOM 1861 C CA . MET B 1 71 ? 2.604 9.469 13.609 1 97.44 71 MET B CA 1
ATOM 1862 C C . MET B 1 71 ? 4.098 9.414 13.914 1 97.44 71 MET B C 1
ATOM 1864 O O . MET B 1 71 ? 4.918 9.359 12.992 1 97.44 71 MET B O 1
ATOM 1868 N N . LYS B 1 72 ? 4.387 9.43 15.133 1 97.38 72 LYS B N 1
ATOM 1869 C CA . LYS B 1 72 ? 5.797 9.336 15.508 1 97.38 72 LYS B CA 1
ATOM 1870 C C . LYS B 1 72 ? 6.414 8.047 14.969 1 97.38 72 LYS B C 1
ATOM 1872 O O . LYS B 1 72 ? 7.516 8.062 14.414 1 97.38 72 LYS B O 1
ATOM 1877 N N . LEU B 1 73 ? 5.711 6.953 15.148 1 97.25 73 LEU B N 1
ATOM 1878 C CA . LEU B 1 73 ? 6.188 5.664 14.664 1 97.25 73 LEU B CA 1
ATOM 1879 C C . LEU B 1 73 ? 6.418 5.707 13.156 1 97.25 73 LEU B C 1
ATOM 1881 O O . LEU B 1 73 ? 7.453 5.242 12.672 1 97.25 73 LEU B O 1
ATOM 1885 N N . LEU B 1 74 ? 5.477 6.234 12.43 1 97.75 74 LEU B N 1
ATOM 1886 C CA . LEU B 1 74 ? 5.562 6.273 10.977 1 97.75 74 LEU B CA 1
ATOM 1887 C C . LEU B 1 74 ? 6.742 7.129 10.523 1 97.75 74 LEU B C 1
ATOM 1889 O O . LEU B 1 74 ? 7.5 6.73 9.633 1 97.75 74 LEU B O 1
ATOM 1893 N N . ILE B 1 75 ? 6.93 8.273 11.117 1 98.62 75 ILE B N 1
ATOM 1894 C CA . ILE B 1 75 ? 8.023 9.164 10.75 1 98.62 75 ILE B CA 1
ATOM 1895 C C . ILE B 1 75 ? 9.359 8.5 11.062 1 98.62 75 ILE B C 1
ATOM 1897 O O . ILE B 1 75 ? 10.266 8.492 10.227 1 98.62 75 ILE B O 1
ATOM 1901 N N . GLU B 1 76 ? 9.438 7.969 12.203 1 98.44 76 GLU B N 1
ATOM 1902 C CA . GLU B 1 76 ? 10.703 7.344 12.594 1 98.44 76 GLU B CA 1
ATOM 1903 C C . GLU B 1 76 ? 11.031 6.152 11.695 1 98.44 76 GLU B C 1
ATOM 1905 O O . GLU B 1 76 ? 12.195 5.93 11.359 1 98.44 76 GLU B O 1
ATOM 1910 N N . THR B 1 77 ? 10.047 5.375 11.391 1 97.12 77 THR B N 1
ATOM 1911 C CA . THR B 1 77 ? 10.273 4.262 10.469 1 97.12 77 THR B CA 1
ATOM 1912 C C . THR B 1 77 ? 10.82 4.762 9.141 1 97.12 77 THR B C 1
ATOM 1914 O O . THR B 1 77 ? 11.758 4.184 8.594 1 97.12 77 THR B O 1
ATOM 1917 N N . ALA B 1 78 ? 10.211 5.789 8.641 1 97 78 ALA B N 1
ATOM 1918 C CA . ALA B 1 78 ? 10.664 6.363 7.379 1 97 78 ALA B CA 1
ATOM 1919 C C . ALA B 1 78 ? 12.102 6.852 7.488 1 97 78 ALA B C 1
ATOM 1921 O O . ALA B 1 78 ? 12.922 6.605 6.594 1 97 78 ALA B O 1
ATOM 1922 N N . ILE B 1 79 ? 12.43 7.504 8.531 1 98.38 79 ILE B N 1
ATOM 1923 C CA . ILE B 1 79 ? 13.766 8.047 8.734 1 98.38 79 ILE B CA 1
ATOM 1924 C C . ILE B 1 79 ? 14.773 6.902 8.852 1 98.38 79 ILE B C 1
ATOM 1926 O O . ILE B 1 79 ? 15.844 6.941 8.242 1 98.38 79 ILE B O 1
ATOM 1930 N N . ASP B 1 80 ? 14.438 5.91 9.648 1 97.5 80 ASP B N 1
ATOM 1931 C CA . ASP B 1 80 ? 15.32 4.77 9.836 1 97.5 80 ASP B CA 1
ATOM 1932 C C . ASP B 1 80 ? 15.648 4.102 8.5 1 97.5 80 ASP B C 1
ATOM 1934 O O . ASP B 1 80 ? 16.797 3.773 8.227 1 97.5 80 ASP B O 1
ATOM 1938 N N . GLU B 1 81 ? 14.664 3.928 7.723 1 91.56 81 GLU B N 1
ATOM 1939 C CA . GLU B 1 81 ? 14.883 3.297 6.426 1 91.56 81 GLU B CA 1
ATOM 1940 C C . GLU B 1 81 ? 15.773 4.164 5.535 1 91.56 81 GLU B C 1
ATOM 1942 O O . GLU B 1 81 ? 16.656 3.65 4.848 1 91.56 81 GLU B O 1
ATOM 1947 N N . GLU B 1 82 ? 15.531 5.395 5.555 1 93.81 82 GLU B N 1
ATOM 1948 C CA . GLU B 1 82 ? 16.375 6.32 4.793 1 93.81 82 GLU B CA 1
ATOM 1949 C C . GLU B 1 82 ? 17.828 6.258 5.258 1 93.81 82 GLU B C 1
ATOM 1951 O O . GLU B 1 82 ? 18.734 6.188 4.434 1 93.81 82 GLU B O 1
ATOM 1956 N N . ASN B 1 83 ? 17.953 6.297 6.539 1 97.19 83 ASN B N 1
ATOM 1957 C CA . ASN B 1 83 ? 19.281 6.238 7.105 1 97.19 83 ASN B CA 1
ATOM 1958 C C . ASN B 1 83 ? 20 4.945 6.719 1 97.19 83 ASN B C 1
ATOM 1960 O O . ASN B 1 83 ? 21.188 4.969 6.391 1 97.19 83 ASN B O 1
ATOM 1964 N N . GLU B 1 84 ? 19.328 3.906 6.785 1 93.06 84 GLU B N 1
ATOM 1965 C CA . GLU B 1 84 ? 19.906 2.609 6.445 1 93.06 84 GLU B CA 1
ATOM 1966 C C . GLU B 1 84 ? 20.25 2.529 4.961 1 93.06 84 GLU B C 1
ATOM 1968 O O . GLU B 1 84 ? 21.328 2.062 4.59 1 93.06 84 GLU B O 1
ATOM 1973 N N . GLU B 1 85 ? 19.375 2.996 4.156 1 85.12 85 GLU B N 1
ATOM 1974 C CA . GLU B 1 85 ? 19.531 2.838 2.711 1 85.12 85 GLU B CA 1
ATOM 1975 C C . GLU B 1 85 ? 20.562 3.809 2.15 1 85.12 85 GLU B C 1
ATOM 1977 O O . GLU B 1 85 ? 21.297 3.473 1.221 1 85.12 85 GLU B O 1
ATOM 1982 N N . ASN B 1 86 ? 20.703 4.969 2.703 1 92.31 86 ASN B N 1
ATOM 1983 C CA . ASN B 1 86 ? 21.5 6.004 2.051 1 92.31 86 ASN B CA 1
ATOM 1984 C C . ASN B 1 86 ? 22.672 6.449 2.928 1 92.31 86 ASN B C 1
ATOM 1986 O O . ASN B 1 86 ? 23.422 7.348 2.553 1 92.31 86 ASN B O 1
ATOM 1990 N N . GLY B 1 87 ? 22.719 5.883 4.07 1 92.94 87 GLY B N 1
ATOM 1991 C CA . GLY B 1 87 ? 23.844 6.172 4.938 1 92.94 87 GLY B CA 1
ATOM 1992 C C . GLY B 1 87 ? 23.766 7.551 5.574 1 92.94 87 GLY B C 1
ATOM 1993 O O . GLY B 1 87 ? 24.797 8.141 5.914 1 92.94 87 GLY B O 1
ATOM 1994 N N . THR B 1 88 ? 22.625 8.102 5.59 1 94.44 88 THR B N 1
ATOM 1995 C CA . THR B 1 88 ? 22.422 9.367 6.285 1 94.44 88 THR B CA 1
ATOM 1996 C C . THR B 1 88 ? 22.266 9.141 7.785 1 94.44 88 THR B C 1
ATOM 1998 O O . THR B 1 88 ? 22.219 8 8.25 1 94.44 88 THR B O 1
ATOM 2001 N N . ARG B 1 89 ? 22.297 10.203 8.555 1 97.56 89 ARG B N 1
ATOM 2002 C CA . ARG B 1 89 ? 22 10.18 9.984 1 97.56 89 ARG B CA 1
ATOM 2003 C C . ARG B 1 89 ? 20.938 11.203 10.344 1 97.56 89 ARG B C 1
ATOM 2005 O O . ARG B 1 89 ? 21.188 12.102 11.148 1 97.56 89 ARG B O 1
ATOM 2012 N N . LEU B 1 90 ? 19.797 11.094 9.75 1 98.44 90 LEU B N 1
ATOM 2013 C CA . LEU B 1 90 ? 18.688 12 9.953 1 98.44 90 LEU B CA 1
ATOM 2014 C C . LEU B 1 90 ? 18.062 11.797 11.336 1 98.44 90 LEU B C 1
ATOM 2016 O O . LEU B 1 90 ? 17.906 10.656 11.781 1 98.44 90 LEU B O 1
ATOM 2020 N N . GLU B 1 91 ? 17.703 12.906 11.961 1 98.31 91 GLU B N 1
ATOM 2021 C CA . GLU B 1 91 ? 16.969 12.898 13.219 1 98.31 91 GLU B CA 1
ATOM 2022 C C . GLU B 1 91 ? 15.68 13.719 13.109 1 98.31 91 GLU B C 1
ATOM 2024 O O . GLU B 1 91 ? 1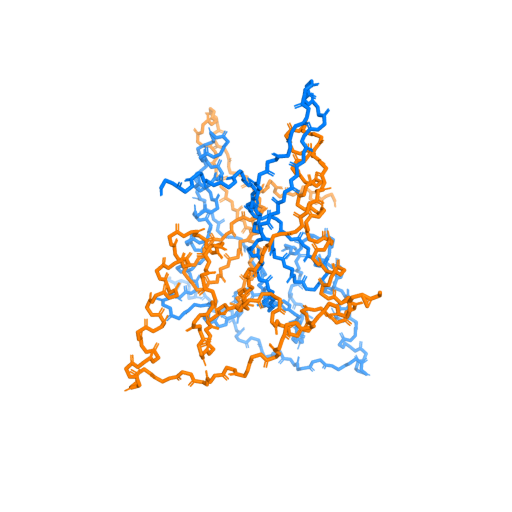5.688 14.828 12.562 1 98.31 91 GLU B O 1
ATOM 2029 N N . PHE B 1 92 ? 14.648 13.141 13.664 1 98.62 92 PHE B N 1
ATOM 2030 C CA . PHE B 1 92 ? 13.344 13.789 13.641 1 98.62 92 PHE B CA 1
ATOM 2031 C C . PHE B 1 92 ? 13.359 15.07 14.469 1 98.62 92 PHE B C 1
ATOM 2033 O O . PHE B 1 92 ? 13.859 15.078 15.602 1 98.62 92 PHE B O 1
ATOM 2040 N N . VAL B 1 93 ? 12.82 16.109 13.898 1 98.44 93 VAL B N 1
ATOM 2041 C CA . VAL B 1 93 ? 12.75 17.391 14.609 1 98.44 93 VAL B CA 1
ATOM 2042 C C . VAL B 1 93 ? 11.305 17.703 14.953 1 98.44 93 VAL B C 1
ATOM 2044 O O . VAL B 1 93 ? 10.961 17.875 16.125 1 98.44 93 VAL B O 1
ATOM 2047 N N . LYS B 1 94 ? 10.445 17.781 13.852 1 98.12 94 LYS B N 1
ATOM 2048 C CA . LYS B 1 94 ? 9.086 18.25 14.102 1 98.12 94 LYS B CA 1
ATOM 2049 C C . LYS B 1 94 ? 8.125 17.766 13.016 1 98.12 94 LYS B C 1
ATOM 2051 O O . LYS B 1 94 ? 8.469 17.797 11.828 1 98.12 94 LYS B O 1
ATOM 2056 N N . TYR B 1 95 ? 6.891 17.391 13.531 1 98.44 95 TYR B N 1
ATOM 2057 C CA . TYR B 1 95 ? 5.781 17.094 12.625 1 98.44 95 TYR B CA 1
ATOM 2058 C C . TYR B 1 95 ? 5.172 18.375 12.07 1 98.44 95 TYR B C 1
ATOM 2060 O O . TYR B 1 95 ? 5.027 19.359 12.797 1 98.44 95 TYR B O 1
ATOM 2068 N N . VAL B 1 96 ? 4.816 18.406 10.781 1 97.69 96 VAL B N 1
ATOM 2069 C CA . VAL B 1 96 ? 4.188 19.578 10.18 1 97.69 96 VAL B CA 1
ATOM 2070 C C . VAL B 1 96 ? 2.742 19.266 9.812 1 97.69 96 VAL B C 1
ATOM 2072 O O . VAL B 1 96 ? 1.814 19.922 10.281 1 97.69 96 VAL B O 1
ATOM 2075 N N . SER B 1 97 ? 2.492 18.266 8.961 1 97.25 97 SER B N 1
ATOM 2076 C CA . SER B 1 97 ? 1.152 17.906 8.5 1 97.25 97 SER B CA 1
ATOM 2077 C C . SER B 1 97 ? 1.125 16.516 7.891 1 97.25 97 SER B C 1
ATOM 2079 O O . SER B 1 97 ? 2.172 15.953 7.559 1 97.25 97 SER B O 1
ATOM 2081 N N . ALA B 1 98 ? -0.089 16.047 7.828 1 97.81 98 ALA B N 1
ATOM 2082 C CA . ALA B 1 98 ? -0.27 14.789 7.102 1 97.81 98 ALA B CA 1
ATOM 2083 C C . ALA B 1 98 ? -1.68 14.688 6.527 1 97.81 98 ALA B C 1
ATOM 2085 O O . ALA B 1 98 ? -2.646 15.125 7.156 1 97.81 98 ALA B O 1
ATOM 2086 N N . ASN B 1 99 ? -1.754 14.148 5.32 1 95.62 99 ASN B N 1
ATOM 2087 C CA . ASN B 1 99 ? -3.006 13.695 4.723 1 95.62 99 ASN B CA 1
ATOM 2088 C C . ASN B 1 99 ? -3.125 12.172 4.754 1 95.62 99 ASN B C 1
ATOM 2090 O O . ASN B 1 99 ? -2.133 11.461 4.57 1 95.62 99 ASN B O 1
ATOM 2094 N N . VAL B 1 100 ? -4.301 11.695 4.945 1 93.81 100 VAL B N 1
ATOM 2095 C CA . VAL B 1 100 ? -4.516 10.25 5.051 1 93.81 100 VAL B CA 1
ATOM 2096 C C . VAL B 1 100 ? -5.539 9.805 4.012 1 93.81 100 VAL B C 1
ATOM 2098 O O . VAL B 1 100 ? -6.625 10.383 3.912 1 93.81 100 VAL B O 1
ATOM 2101 N N . LEU B 1 101 ? -5.141 8.859 3.199 1 88.44 101 LEU B N 1
ATOM 2102 C CA . LEU B 1 101 ? -6.023 8.219 2.23 1 88.44 101 LEU B CA 1
ATOM 2103 C C . LEU B 1 101 ? -6.379 6.805 2.664 1 88.44 101 LEU B C 1
ATOM 2105 O O . LEU B 1 101 ? -5.488 5.984 2.91 1 88.44 101 LEU B O 1
ATOM 2109 N N . GLY B 1 102 ? -7.688 6.621 2.918 1 82.12 102 GLY B N 1
ATOM 2110 C CA . GLY B 1 102 ? -8.125 5.246 3.092 1 82.12 102 GLY B CA 1
ATOM 2111 C C . GLY B 1 102 ? -7.973 4.406 1.836 1 82.12 102 GLY B C 1
ATOM 2112 O O . GLY B 1 102 ? -8.477 4.777 0.773 1 82.12 102 GLY B O 1
ATOM 2113 N N . VAL B 1 103 ? -7.176 3.451 1.944 1 76.38 103 VAL B N 1
ATOM 2114 C CA . VAL B 1 103 ? -6.926 2.672 0.735 1 76.38 103 VAL B CA 1
ATOM 2115 C C . VAL B 1 103 ? -7.488 1.262 0.904 1 76.38 103 VAL B C 1
ATOM 2117 O O . VAL B 1 103 ? -7.438 0.693 1.997 1 76.38 103 VAL B O 1
ATOM 2120 N N . GLN B 1 104 ? -8.344 1.043 -0.135 1 76.88 104 GLN B N 1
ATOM 2121 C CA . GLN B 1 104 ? -8.773 -0.339 -0.314 1 76.88 104 GLN B CA 1
ATOM 2122 C C . GLN B 1 104 ? -8.195 -0.934 -1.596 1 76.88 104 GLN B C 1
ATOM 2124 O O . GLN B 1 104 ? -8.133 -0.257 -2.623 1 76.88 104 GLN B O 1
ATOM 2129 N N . GLY B 1 105 ? -7.535 -1.975 -1.55 1 80.81 105 GLY B N 1
ATOM 2130 C CA . GLY B 1 105 ? -6.984 -2.635 -2.723 1 80.81 105 GLY B CA 1
ATOM 2131 C C . GLY B 1 105 ? -6.453 -4.023 -2.432 1 80.81 105 GLY B C 1
ATOM 2132 O O . GLY B 1 105 ? -6.969 -4.723 -1.555 1 80.81 105 GLY B O 1
ATOM 2133 N N . PHE B 1 106 ? -5.668 -4.328 -3.455 1 87.62 106 PHE B N 1
ATOM 2134 C CA . PHE B 1 106 ? -5.137 -5.684 -3.363 1 87.62 106 PHE B CA 1
ATOM 2135 C C . PHE B 1 106 ? -3.611 -5.672 -3.389 1 87.62 106 PHE B C 1
ATOM 2137 O O . PHE B 1 106 ? -3.004 -4.867 -4.098 1 87.62 106 PHE B O 1
ATOM 2144 N N . LEU B 1 107 ? -3.102 -6.414 -2.514 1 89.31 107 LEU B N 1
ATOM 2145 C CA . LEU B 1 107 ? -1.681 -6.746 -2.545 1 89.31 107 LEU B CA 1
ATOM 2146 C C . LEU B 1 107 ? -1.455 -8.109 -3.197 1 89.31 107 LEU B C 1
ATOM 2148 O O . LEU B 1 107 ? -2.035 -9.109 -2.771 1 89.31 107 LEU B O 1
ATOM 2152 N N . PHE B 1 108 ? -0.633 -8.102 -4.25 1 94.62 108 PHE B N 1
ATOM 2153 C CA . PHE B 1 108 ? -0.341 -9.305 -5.012 1 94.62 108 PHE B CA 1
ATOM 2154 C C . PHE B 1 108 ? 1.063 -9.812 -4.707 1 94.62 108 PHE B C 1
ATOM 2156 O O . PHE B 1 108 ? 2.031 -9.055 -4.773 1 94.62 108 PHE B O 1
ATOM 2163 N N . TYR B 1 109 ? 1.178 -11.047 -4.293 1 95.81 109 TYR B N 1
ATOM 2164 C CA . TYR B 1 109 ? 2.432 -11.789 -4.207 1 95.81 109 TYR B CA 1
ATOM 2165 C C . TYR B 1 109 ? 2.615 -12.688 -5.426 1 95.81 109 TYR B C 1
ATOM 2167 O O . TYR B 1 109 ? 2.053 -13.789 -5.488 1 95.81 109 TYR B O 1
ATOM 2175 N N . ILE B 1 110 ? 3.471 -12.234 -6.344 1 98.38 110 ILE B N 1
ATOM 2176 C CA . ILE B 1 110 ? 3.496 -12.844 -7.672 1 98.38 110 ILE B CA 1
ATOM 2177 C C . ILE B 1 110 ? 4.801 -13.617 -7.863 1 98.38 110 ILE B C 1
ATOM 2179 O O . ILE B 1 110 ? 5.875 -13.125 -7.52 1 98.38 110 ILE B O 1
ATOM 2183 N N . THR B 1 111 ? 4.75 -14.805 -8.336 1 98.38 111 THR B N 1
ATOM 2184 C CA . THR B 1 111 ? 5.887 -15.602 -8.781 1 98.38 111 THR B CA 1
ATOM 2185 C C . THR B 1 111 ? 5.852 -15.805 -10.289 1 98.38 111 THR B C 1
ATOM 2187 O O . THR B 1 111 ? 4.805 -16.125 -10.859 1 98.38 111 THR B O 1
ATOM 2190 N N . PHE B 1 112 ? 6.977 -15.539 -10.906 1 98.62 112 PHE B N 1
ATOM 2191 C CA . PHE B 1 112 ? 7.031 -15.633 -12.359 1 98.62 112 PHE B CA 1
ATOM 2192 C C . PHE B 1 112 ? 8.453 -15.922 -12.828 1 98.62 112 PHE B C 1
ATOM 2194 O O . PHE B 1 112 ? 9.406 -15.766 -12.07 1 98.62 112 PHE B O 1
ATOM 2201 N N . TRP B 1 113 ? 8.586 -16.375 -14.039 1 98.5 113 TRP B N 1
ATOM 2202 C CA . TRP B 1 113 ? 9.875 -16.594 -14.688 1 98.5 113 TRP B CA 1
ATOM 2203 C C . TRP B 1 113 ? 10.227 -15.414 -15.602 1 98.5 113 TRP B C 1
ATOM 2205 O O . TRP B 1 113 ? 9.367 -14.898 -16.328 1 98.5 113 TRP B O 1
ATOM 2215 N N . ALA B 1 114 ? 11.43 -15.039 -15.555 1 98.25 114 ALA B N 1
ATOM 2216 C CA . ALA B 1 114 ? 11.961 -14.016 -16.453 1 98.25 114 ALA B CA 1
ATOM 2217 C C . ALA B 1 114 ? 13.406 -14.32 -16.828 1 98.25 114 ALA B C 1
ATOM 2219 O O . ALA B 1 114 ? 14.078 -15.117 -16.156 1 98.25 114 ALA B O 1
ATOM 2220 N N . LYS B 1 115 ? 13.82 -13.695 -17.906 1 97.88 115 LYS B N 1
ATOM 2221 C CA . LYS B 1 115 ? 15.195 -13.844 -18.375 1 97.88 115 LYS B CA 1
ATOM 2222 C C . LYS B 1 115 ? 15.875 -12.484 -18.516 1 97.88 115 LYS B C 1
ATOM 2224 O O . LYS B 1 115 ? 15.266 -11.531 -19.016 1 97.88 115 LYS B O 1
ATOM 2229 N N . ASP B 1 116 ? 17.062 -12.445 -18.031 1 96.81 116 ASP B N 1
ATOM 2230 C CA . ASP B 1 116 ? 17.859 -11.234 -18.203 1 96.81 116 ASP B CA 1
ATOM 2231 C C . ASP B 1 116 ? 18.656 -11.273 -19.5 1 96.81 116 ASP B C 1
ATOM 2233 O O . ASP B 1 116 ? 19.641 -11.992 -19.609 1 96.81 116 ASP B O 1
ATOM 2237 N N . LEU B 1 117 ? 18.25 -10.438 -20.406 1 96.56 117 LEU B N 1
ATOM 2238 C CA . LEU B 1 117 ? 18.812 -10.469 -21.75 1 96.56 117 LEU B CA 1
ATOM 2239 C C . LEU B 1 117 ? 20.172 -9.789 -21.781 1 96.56 117 LEU B C 1
ATOM 2241 O O . LEU B 1 117 ? 20.875 -9.859 -22.781 1 96.56 117 LEU B O 1
ATOM 2245 N N . SER B 1 118 ? 20.547 -9.141 -20.688 1 93 118 SER B N 1
ATOM 2246 C CA . SER B 1 118 ? 21.875 -8.539 -20.641 1 93 118 SER B CA 1
ATOM 2247 C C . SER B 1 118 ? 22.953 -9.586 -20.406 1 93 118 SER B C 1
ATOM 2249 O O . SER B 1 118 ? 24.141 -9.32 -20.594 1 93 118 SER B O 1
ATOM 2251 N N . SER B 1 119 ? 22.516 -10.68 -20.016 1 91.38 119 SER B N 1
ATOM 2252 C CA . SER B 1 119 ? 23.453 -11.781 -19.797 1 91.38 119 SER B CA 1
ATOM 2253 C C . SER B 1 119 ? 23.891 -12.398 -21.109 1 91.38 119 SER B C 1
ATOM 2255 O O . SER B 1 119 ? 23.109 -12.516 -22.047 1 91.38 119 SER B O 1
ATOM 2257 N N . PRO B 1 120 ? 25.156 -12.766 -21.203 1 92.94 120 PRO B N 1
ATOM 2258 C CA . PRO B 1 120 ? 25.641 -13.414 -22.422 1 92.94 120 PRO B CA 1
ATOM 2259 C C . PRO B 1 120 ? 24.906 -14.719 -22.719 1 92.94 120 PRO B C 1
ATOM 2261 O O . PRO B 1 120 ? 24.75 -15.086 -23.891 1 92.94 120 PRO B O 1
ATOM 2264 N N . ASN B 1 121 ? 24.453 -15.453 -21.766 1 94.38 121 ASN B N 1
ATOM 2265 C CA . ASN B 1 121 ? 23.641 -16.656 -21.875 1 94.38 121 ASN B CA 1
ATOM 2266 C C . ASN B 1 121 ? 22.344 -16.531 -21.094 1 94.38 121 ASN B C 1
ATOM 2268 O O . ASN B 1 121 ? 22.219 -17.078 -20 1 94.38 121 ASN B O 1
ATOM 2272 N N . PRO B 1 122 ? 21.469 -15.883 -21.672 1 94.31 122 PRO B N 1
ATOM 2273 C CA . PRO B 1 122 ? 20.234 -15.617 -20.938 1 94.31 122 PRO B CA 1
ATOM 2274 C C . PRO B 1 122 ? 19.453 -16.891 -20.625 1 94.31 122 PRO B C 1
ATOM 2276 O O . PRO B 1 122 ? 19.125 -17.656 -21.547 1 94.31 122 PRO B O 1
ATOM 2279 N N . GLN B 1 123 ? 19.344 -17.188 -19.344 1 96.44 123 GLN B N 1
ATOM 2280 C CA . GLN B 1 123 ? 18.5 -18.266 -18.875 1 96.44 123 GLN B CA 1
ATOM 2281 C C . GLN B 1 123 ? 17.375 -17.75 -17.984 1 96.44 123 GLN B C 1
ATOM 2283 O O . GLN B 1 123 ? 17.562 -16.781 -17.25 1 96.44 123 GLN B O 1
ATOM 2288 N N . PRO B 1 124 ? 16.281 -18.438 -18.094 1 97.12 124 PRO B N 1
ATOM 2289 C CA . PRO B 1 124 ? 15.18 -18.016 -17.219 1 97.12 124 PRO B CA 1
ATOM 2290 C C . PRO B 1 124 ? 15.469 -18.297 -15.742 1 97.12 124 PRO B C 1
ATOM 2292 O O . PRO B 1 124 ? 16.062 -19.328 -15.414 1 97.12 124 PRO B O 1
ATOM 2295 N N . HIS B 1 125 ? 15.109 -17.344 -14.906 1 97.12 125 HIS B N 1
ATOM 2296 C CA . HIS B 1 125 ? 15.102 -17.5 -13.453 1 97.12 125 HIS B CA 1
ATOM 2297 C C . HIS B 1 125 ? 13.734 -17.141 -12.867 1 97.12 125 HIS B C 1
ATOM 2299 O O . HIS B 1 125 ? 12.969 -16.406 -13.484 1 97.12 125 HIS B O 1
ATOM 2305 N N . CYS B 1 126 ? 13.531 -17.781 -11.742 1 97.81 126 CYS B N 1
ATOM 2306 C CA . CYS B 1 126 ? 12.258 -17.547 -11.07 1 97.81 126 CYS B CA 1
ATOM 2307 C C . CYS B 1 126 ? 12.352 -16.359 -10.125 1 97.81 126 CYS B C 1
ATOM 2309 O O . CYS B 1 126 ? 13.258 -16.281 -9.289 1 97.81 126 CYS B O 1
ATOM 2311 N N . TYR B 1 127 ? 11.43 -15.43 -10.297 1 98.12 127 TYR B N 1
ATOM 2312 C CA . TYR B 1 127 ? 11.406 -14.203 -9.516 1 98.12 127 TYR B CA 1
ATOM 2313 C C . TYR B 1 127 ? 10.109 -14.086 -8.727 1 98.12 127 TYR B C 1
ATOM 2315 O O . TYR B 1 127 ? 9.133 -14.773 -9.023 1 98.12 127 TYR B O 1
ATOM 2323 N N . GLN B 1 128 ? 10.18 -13.227 -7.746 1 97.69 128 GLN B N 1
ATOM 2324 C CA . GLN B 1 128 ? 9.016 -12.852 -6.941 1 97.69 128 GLN B CA 1
ATOM 2325 C C . GLN B 1 128 ? 8.906 -11.336 -6.812 1 97.69 128 GLN B C 1
ATOM 2327 O O . GLN B 1 128 ? 9.922 -10.648 -6.66 1 97.69 128 GLN B O 1
ATOM 2332 N N . ALA B 1 129 ? 7.707 -10.867 -6.965 1 97.75 129 ALA B N 1
ATOM 2333 C CA . ALA B 1 129 ? 7.453 -9.438 -6.793 1 97.75 129 ALA B CA 1
ATOM 2334 C C . ALA B 1 129 ? 6.207 -9.203 -5.941 1 97.75 129 ALA B C 1
ATOM 2336 O O . ALA B 1 129 ? 5.207 -9.906 -6.086 1 97.75 129 ALA B O 1
ATOM 2337 N N . LYS B 1 130 ? 6.23 -8.336 -5.027 1 92.25 130 LYS B N 1
ATOM 2338 C CA . LYS B 1 130 ? 5.094 -7.828 -4.262 1 92.25 130 LYS B CA 1
ATOM 2339 C C . LYS B 1 130 ? 4.566 -6.527 -4.852 1 92.25 130 LYS B C 1
ATOM 2341 O O . LYS B 1 130 ? 5.277 -5.52 -4.879 1 92.25 130 LYS B O 1
ATOM 2346 N N . VAL B 1 131 ? 3.328 -6.531 -5.328 1 93.25 131 VAL B N 1
ATOM 2347 C CA . VAL B 1 131 ? 2.773 -5.422 -6.098 1 93.25 131 VAL B CA 1
ATOM 2348 C C . VAL B 1 131 ? 1.411 -5.031 -5.527 1 93.25 131 VAL B C 1
ATOM 2350 O O . VAL B 1 131 ? 0.561 -5.891 -5.289 1 93.25 131 VAL B O 1
ATOM 2353 N N . ARG B 1 132 ? 1.237 -3.842 -5.273 1 87.56 132 ARG B N 1
ATOM 2354 C CA . ARG B 1 132 ? -0.044 -3.318 -4.812 1 87.56 132 ARG B CA 1
ATOM 2355 C C . ARG B 1 132 ? -0.757 -2.555 -5.922 1 87.56 132 ARG B C 1
ATOM 2357 O O . ARG B 1 132 ? -0.132 -1.78 -6.652 1 87.56 132 ARG B O 1
ATOM 2364 N N . LYS B 1 133 ? -1.973 -2.891 -6.031 1 85.62 133 LYS B N 1
ATOM 2365 C CA . LYS B 1 133 ? -2.809 -2.096 -6.926 1 85.62 133 LYS B CA 1
ATOM 2366 C C . LYS B 1 133 ? -3.982 -1.474 -6.172 1 85.62 133 LYS B C 1
ATOM 2368 O O . LYS B 1 133 ? -4.73 -2.176 -5.488 1 85.62 133 LYS B O 1
ATOM 2373 N N . PHE B 1 134 ? -4.02 -0.239 -6.215 1 74.62 134 PHE B N 1
ATOM 2374 C CA . PHE B 1 134 ? -5.156 0.526 -5.719 1 74.62 134 PHE B CA 1
ATOM 2375 C C . PHE B 1 134 ? -5.578 1.587 -6.727 1 74.62 134 PHE B C 1
ATOM 2377 O O . PHE B 1 134 ? -4.754 2.387 -7.176 1 74.62 134 PHE B O 1
ATOM 2384 N N . ALA B 1 135 ? -6.855 1.513 -7.102 1 72.69 135 ALA B N 1
ATOM 2385 C CA . ALA B 1 135 ? -7.348 2.359 -8.188 1 72.69 135 ALA B CA 1
ATOM 2386 C C . ALA B 1 135 ? -6.426 2.291 -9.398 1 72.69 135 ALA B C 1
ATOM 2388 O O . ALA B 1 135 ? -6.152 1.207 -9.914 1 72.69 135 ALA B O 1
ATOM 2389 N N . ASP B 1 136 ? -5.859 3.348 -9.828 1 75.25 136 ASP B N 1
ATOM 2390 C CA . ASP B 1 136 ? -5.02 3.354 -11.023 1 75.25 136 ASP B CA 1
ATOM 2391 C C . ASP B 1 136 ? -3.539 3.391 -10.656 1 75.25 136 ASP B C 1
ATOM 2393 O O . ASP B 1 136 ? -2.676 3.475 -11.531 1 75.25 136 ASP B O 1
ATOM 2397 N N . GLU B 1 137 ? -3.334 3.213 -9.43 1 76.44 137 GLU B N 1
ATOM 2398 C CA . GLU B 1 137 ? -1.947 3.273 -8.969 1 76.44 137 GLU B CA 1
ATOM 2399 C C . GLU B 1 137 ? -1.385 1.876 -8.727 1 76.44 137 GLU B C 1
ATOM 2401 O O . GLU B 1 137 ? -2.07 1.014 -8.172 1 76.44 137 GLU B O 1
ATOM 2406 N N . ILE B 1 138 ? -0.191 1.676 -9.219 1 85 138 ILE B N 1
ATOM 2407 C CA . ILE B 1 138 ? 0.551 0.438 -9.008 1 85 138 ILE B CA 1
ATOM 2408 C C . ILE B 1 138 ? 1.875 0.743 -8.312 1 85 138 ILE B C 1
ATOM 2410 O O . ILE B 1 138 ? 2.627 1.616 -8.75 1 85 138 ILE B O 1
ATOM 2414 N N . ASP B 1 139 ? 2.068 0.064 -7.184 1 81.31 139 ASP B N 1
ATOM 2415 C CA . ASP B 1 139 ? 3.309 0.216 -6.43 1 81.31 139 ASP B CA 1
ATOM 2416 C C . ASP B 1 139 ? 4.02 -1.127 -6.262 1 81.31 139 ASP B C 1
ATOM 2418 O O . ASP B 1 139 ? 3.412 -2.104 -5.816 1 81.31 139 ASP B O 1
ATOM 2422 N N . VAL B 1 140 ? 5.27 -1.095 -6.668 1 88.12 140 VAL B N 1
ATOM 2423 C CA . VAL B 1 140 ? 6.098 -2.281 -6.469 1 88.12 140 VAL B CA 1
ATOM 2424 C C . VAL B 1 140 ? 6.953 -2.109 -5.219 1 88.12 140 VAL B C 1
ATOM 2426 O O . VAL B 1 140 ? 7.789 -1.203 -5.148 1 88.12 140 VAL B O 1
ATOM 2429 N N . SER B 1 141 ? 6.723 -2.973 -4.238 1 82.5 141 SER B N 1
ATOM 2430 C CA . SER B 1 141 ? 7.434 -2.762 -2.98 1 82.5 141 SER B CA 1
ATOM 2431 C C . SER B 1 141 ? 8.578 -3.752 -2.818 1 82.5 141 SER B C 1
ATOM 2433 O O . SER B 1 141 ? 9.469 -3.551 -1.987 1 82.5 141 SER B O 1
ATOM 2435 N N . GLU B 1 142 ? 8.516 -4.879 -3.564 1 86.81 142 GLU B N 1
ATOM 2436 C CA . GLU B 1 142 ? 9.57 -5.891 -3.5 1 86.81 142 GLU B CA 1
ATOM 2437 C C . GLU B 1 142 ? 9.773 -6.562 -4.855 1 86.81 142 GLU B C 1
ATOM 2439 O O . GLU B 1 142 ? 8.805 -6.812 -5.578 1 86.81 142 GLU B O 1
ATOM 2444 N N . PHE B 1 143 ? 11.023 -6.801 -5.191 1 94.62 143 PHE B N 1
ATOM 2445 C CA . PHE B 1 143 ? 11.438 -7.582 -6.352 1 94.62 143 PHE B CA 1
ATOM 2446 C C . PHE B 1 143 ? 12.68 -8.398 -6.039 1 94.62 143 PHE B C 1
ATOM 2448 O O . PHE B 1 143 ? 13.719 -7.844 -5.672 1 94.62 143 PHE B O 1
ATOM 2455 N N . ARG B 1 144 ? 12.547 -9.672 -6.184 1 94.44 144 ARG B N 1
ATOM 2456 C CA . ARG B 1 144 ? 13.664 -10.508 -5.777 1 94.44 144 ARG B CA 1
ATOM 2457 C C . ARG B 1 144 ? 13.695 -11.805 -6.582 1 94.44 144 ARG B C 1
ATOM 2459 O O . ARG B 1 144 ? 12.695 -12.188 -7.191 1 94.44 144 ARG B O 1
ATOM 2466 N N . LEU B 1 145 ? 14.938 -12.398 -6.57 1 95.94 145 LEU B N 1
ATOM 2467 C CA . LEU B 1 145 ? 14.992 -13.789 -6.984 1 95.94 145 LEU B CA 1
ATOM 2468 C C . LEU B 1 145 ? 14.266 -14.688 -5.984 1 95.94 145 LEU B C 1
ATOM 2470 O O . LEU B 1 145 ? 14.375 -14.484 -4.773 1 95.94 145 LEU B O 1
ATOM 2474 N N . ARG B 1 146 ? 13.453 -15.648 -6.52 1 96.12 146 ARG B N 1
ATOM 2475 C CA . ARG B 1 146 ? 12.852 -16.609 -5.602 1 96.12 146 ARG B CA 1
ATOM 2476 C C . ARG B 1 146 ? 13.922 -17.359 -4.805 1 96.12 146 ARG B C 1
ATOM 2478 O O . ARG B 1 146 ? 14.852 -17.906 -5.383 1 96.12 146 ARG B O 1
ATOM 2485 N N . PRO B 1 147 ? 13.766 -17.344 -3.492 1 90.69 147 PRO B N 1
ATOM 2486 C CA . PRO B 1 147 ? 14.766 -18.062 -2.707 1 90.69 147 PRO B CA 1
ATOM 2487 C C . PRO B 1 147 ? 14.734 -19.562 -2.963 1 90.69 147 PRO B C 1
ATOM 2489 O O . PRO B 1 147 ? 13.68 -20.125 -3.244 1 90.69 147 PRO B O 1
ATOM 2492 N N . THR B 1 148 ? 15.875 -20.188 -3.141 1 77.25 148 THR B N 1
ATOM 2493 C CA . THR B 1 148 ? 16 -21.625 -3.361 1 77.25 148 THR B CA 1
ATOM 2494 C C . THR B 1 148 ? 15.398 -22.406 -2.197 1 77.25 148 THR B C 1
ATOM 2496 O O . THR B 1 148 ? 15.578 -22.031 -1.035 1 77.25 148 THR B O 1
ATOM 2499 N N . GLN B 1 149 ? 14.273 -22.969 -2.27 1 56.75 149 GLN B N 1
ATOM 2500 C CA . GLN B 1 149 ? 13.711 -23.812 -1.221 1 56.75 149 GLN B CA 1
ATOM 2501 C C . GLN B 1 149 ? 14.656 -24.953 -0.868 1 56.75 149 GLN B C 1
ATOM 2503 O O . GLN B 1 149 ? 15.125 -25.672 -1.753 1 56.75 149 GLN B O 1
ATOM 2508 N N . GLU B 1 150 ? 15.531 -24.672 0.056 1 43.56 150 GLU B N 1
ATOM 2509 C CA . GLU B 1 150 ? 16.203 -25.875 0.526 1 43.56 150 GLU B CA 1
ATOM 2510 C C . GLU B 1 150 ? 15.211 -26.891 1.091 1 43.56 150 GLU B C 1
ATOM 2512 O O . GLU B 1 150 ? 14.156 -26.5 1.598 1 43.56 150 GLU B O 1
#

Foldseek 3Di:
DPPPPQPPLQDAAADDCVDPVSVVLQVQQVVQCVVVVHFDDDCPPHRHDDQKDWLSNDAAPDPVDRSVVVVVVVVVVVVVVCCVVPVDDDDDDDDDTHMDGDFDWDKDWDKDWDWDPVDPDIDIFIKIWIWIDTDPDIDTDDIGGDDDPD/DPPPPLPP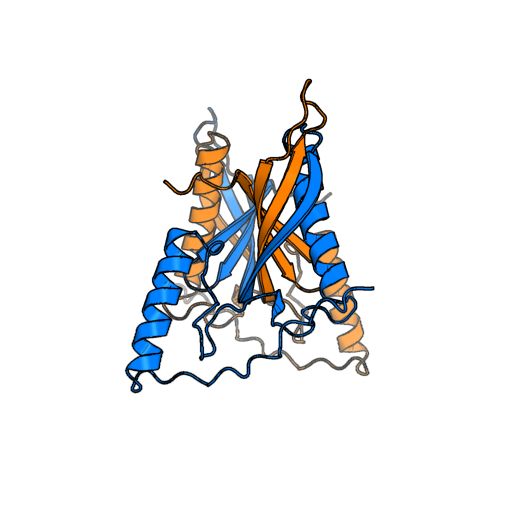LQDAAADDCVDVVSVVLQVQQVVQCVVVVRFDDDCPPHRHDDQKDWLSNDAAPDPVDRSVVVVVVVVVVVVVVCCVVPVDDDDDDDDDTHMDGDFDWDKDWDKDWDWDPVDPDIDIFIKIWIWIDTDPDIDTDDIGGDDDPD

Sequence (300 aa):
PDSELKPENRILRRGNWDDPEYARQRMIFEEQFKNSEGYDVDWSNVDYNFPAVNFDWGNDFDDQMNNNELMKLLIETAIDEENEENGTRLEFVKYVSANVLGVQGFLFYITFWAKDLSSPNPQPHCYQAKVRKFADEIDVSEFRLRPTQEPDSELKPENRILRRGNWDDPEYARQRMIFEEQFKNSEGYDVDWSNVDYNFPAVNFDWGNDFDDQMNNNELMKLLIETAIDEENEENGTRLEFVKYVSANVLGVQGFLFYITFWAKDLSSPNPQPHCYQAKVRKFADEIDVSEFRLRPTQE